Protein AF-A0A6J7A0L3-F1 (afdb_monomer_lite)

Structure (mmCIF, N/CA/C/O backbone):
data_AF-A0A6J7A0L3-F1
#
_entry.id   AF-A0A6J7A0L3-F1
#
loop_
_atom_site.group_PDB
_atom_site.id
_atom_site.type_symbol
_atom_site.label_atom_id
_atom_site.label_alt_id
_atom_site.label_comp_id
_atom_site.label_asym_id
_atom_site.label_entity_id
_atom_site.label_seq_id
_atom_site.pdbx_PDB_ins_code
_atom_site.Cartn_x
_atom_site.Cartn_y
_atom_site.Cartn_z
_atom_site.occupancy
_atom_site.B_iso_or_equiv
_atom_site.auth_seq_id
_atom_site.auth_comp_id
_atom_site.auth_asym_id
_atom_site.auth_atom_id
_atom_site.pdbx_PDB_model_num
ATOM 1 N N . MET A 1 1 ? 0.173 -9.674 -25.067 1.00 84.25 1 MET A N 1
ATOM 2 C CA . MET A 1 1 ? 1.198 -9.562 -24.006 1.00 84.25 1 MET A CA 1
ATOM 3 C C . MET A 1 1 ? 1.501 -8.094 -23.770 1.00 84.25 1 MET A C 1
ATOM 5 O O . MET A 1 1 ? 1.818 -7.390 -24.727 1.00 84.25 1 MET A O 1
ATOM 9 N N . THR A 1 2 ? 1.368 -7.653 -22.525 1.00 91.56 2 THR A N 1
ATOM 10 C CA . THR A 1 2 ? 1.718 -6.302 -22.066 1.00 91.56 2 THR A CA 1
ATOM 11 C C . THR A 1 2 ? 3.027 -6.391 -21.295 1.00 91.56 2 THR A C 1
ATOM 13 O O . THR A 1 2 ? 3.209 -7.335 -20.528 1.00 91.56 2 THR A O 1
ATOM 16 N N . VAL A 1 3 ? 3.93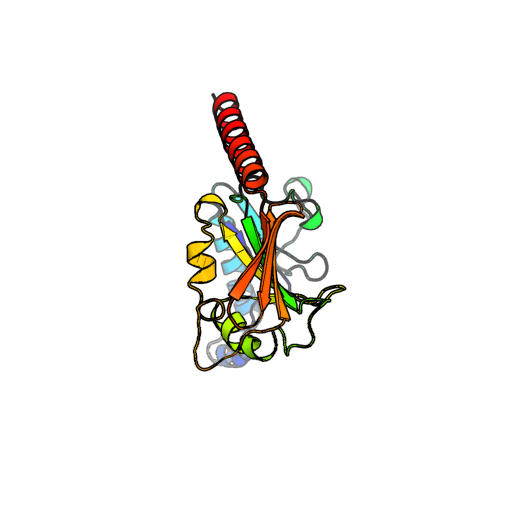4 -5.441 -21.506 1.00 93.81 3 VAL A N 1
ATOM 17 C CA . VAL A 1 3 ? 5.195 -5.344 -20.760 1.00 93.81 3 VAL A CA 1
ATOM 18 C C . VAL A 1 3 ? 5.178 -4.061 -19.949 1.00 93.81 3 VAL A C 1
ATOM 20 O O . VAL A 1 3 ? 4.791 -3.006 -20.451 1.00 93.81 3 VAL A O 1
ATOM 23 N N . ILE A 1 4 ? 5.599 -4.168 -18.692 1.00 92.50 4 ILE A N 1
ATOM 24 C CA . ILE A 1 4 ? 5.758 -3.036 -17.787 1.00 92.50 4 ILE A CA 1
ATOM 25 C C . ILE A 1 4 ? 7.241 -2.951 -17.435 1.00 92.50 4 ILE A C 1
ATOM 27 O O . ILE A 1 4 ? 7.793 -3.880 -16.847 1.00 92.50 4 ILE A O 1
ATOM 31 N N . LEU A 1 5 ? 7.882 -1.853 -17.825 1.00 90.44 5 LEU A N 1
ATOM 32 C CA . LEU A 1 5 ? 9.247 -1.521 -17.440 1.00 90.44 5 LEU A CA 1
ATOM 33 C C . LEU A 1 5 ? 9.195 -0.616 -16.215 1.00 90.44 5 LEU A C 1
ATOM 35 O O . LEU A 1 5 ? 8.671 0.496 -16.274 1.00 90.44 5 LEU A O 1
ATOM 39 N N . LEU A 1 6 ? 9.717 -1.126 -15.105 1.00 89.81 6 LEU A N 1
ATOM 40 C CA . LEU A 1 6 ? 9.777 -0.417 -13.833 1.00 89.81 6 LEU A CA 1
ATOM 41 C C . LEU A 1 6 ? 11.123 0.280 -13.675 1.00 89.81 6 LEU A C 1
ATOM 43 O O . LEU A 1 6 ? 12.149 -0.254 -14.098 1.00 89.81 6 LEU A O 1
ATOM 47 N N . ASP A 1 7 ? 11.094 1.438 -13.017 1.00 88.44 7 ASP A N 1
ATOM 48 C CA . ASP A 1 7 ? 12.267 2.231 -12.661 1.00 88.44 7 ASP A CA 1
ATOM 49 C C . ASP A 1 7 ? 13.231 2.435 -13.836 1.00 88.44 7 ASP A C 1
ATOM 51 O O . ASP A 1 7 ? 14.433 2.200 -13.702 1.00 88.44 7 ASP A O 1
ATOM 55 N N . ALA A 1 8 ? 12.723 2.872 -14.993 1.00 87.56 8 ALA A N 1
ATOM 56 C CA . ALA A 1 8 ? 13.523 3.164 -16.184 1.00 87.56 8 ALA A CA 1
ATOM 57 C C . ALA A 1 8 ? 14.346 4.461 -16.023 1.00 87.56 8 ALA A C 1
ATOM 59 O O . ALA A 1 8 ? 14.279 5.381 -16.836 1.00 87.56 8 ALA A O 1
ATOM 60 N N . ILE A 1 9 ? 15.127 4.525 -14.947 1.00 90.56 9 ILE A N 1
ATOM 61 C CA . ILE A 1 9 ? 15.917 5.669 -14.507 1.00 90.56 9 ILE A CA 1
ATOM 62 C C . ILE A 1 9 ? 17.416 5.410 -14.656 1.00 90.56 9 ILE A C 1
ATOM 64 O O . ILE A 1 9 ? 17.869 4.264 -14.622 1.00 90.56 9 ILE A O 1
ATOM 68 N N . GLN A 1 10 ? 18.209 6.475 -14.754 1.00 86.75 10 GLN A N 1
ATOM 69 C CA . GLN A 1 10 ? 19.654 6.415 -14.996 1.00 86.75 10 GLN A CA 1
ATOM 70 C C . GLN A 1 10 ? 20.419 5.580 -13.958 1.00 86.75 10 GLN A C 1
ATOM 72 O O . GLN A 1 10 ? 21.380 4.899 -14.303 1.00 86.75 10 GLN A O 1
ATOM 77 N N . ARG A 1 11 ? 19.995 5.594 -12.687 1.00 85.62 11 ARG A N 1
ATOM 78 C CA . ARG A 1 11 ? 20.657 4.832 -11.612 1.00 85.62 11 ARG A CA 1
ATOM 79 C C . ARG A 1 11 ? 20.394 3.322 -11.673 1.00 85.62 11 ARG A C 1
ATOM 81 O O . ARG A 1 11 ? 21.076 2.555 -10.998 1.00 85.62 11 ARG A O 1
ATOM 88 N N . ARG A 1 12 ? 19.365 2.896 -12.407 1.00 84.44 12 ARG A N 1
ATOM 89 C CA . ARG A 1 12 ? 18.952 1.488 -12.521 1.00 84.44 12 ARG A CA 1
ATOM 90 C C . ARG A 1 12 ? 19.270 0.904 -13.887 1.00 84.44 12 ARG A C 1
ATOM 92 O O . ARG A 1 12 ? 19.617 -0.266 -13.953 1.00 84.44 12 ARG A O 1
ATOM 99 N N . TYR A 1 13 ? 19.183 1.715 -14.935 1.00 86.69 13 TYR A N 1
ATOM 100 C CA . TYR A 1 13 ? 19.477 1.313 -16.301 1.00 86.69 13 TYR A CA 1
ATOM 101 C C . TYR A 1 13 ? 20.425 2.330 -16.933 1.00 86.69 13 TYR A C 1
ATOM 103 O O . TYR A 1 13 ? 20.035 3.496 -17.076 1.00 86.69 13 TYR A O 1
ATOM 111 N N . PRO A 1 14 ? 21.630 1.914 -17.358 1.00 87.25 14 PRO A N 1
ATOM 112 C CA . PRO A 1 14 ? 22.200 0.557 -17.262 1.00 87.25 14 PRO A CA 1
ATOM 113 C C . PRO A 1 14 ? 22.570 0.124 -15.835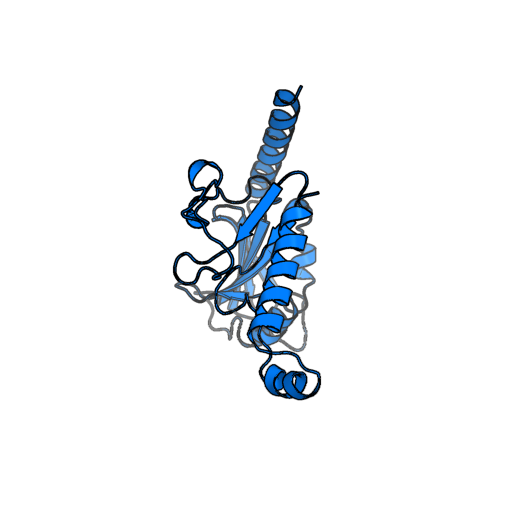 1.00 87.25 14 PRO A C 1
ATOM 115 O O . PRO A 1 14 ? 23.055 0.934 -15.043 1.00 87.25 14 PRO A O 1
ATOM 118 N N . PHE A 1 15 ? 22.425 -1.170 -15.530 1.00 86.25 15 PHE A N 1
ATOM 119 C CA . PHE A 1 15 ? 22.919 -1.753 -14.285 1.00 86.25 15 PHE A CA 1
ATOM 120 C C . PHE A 1 15 ? 24.359 -2.248 -14.458 1.00 86.25 15 PHE A C 1
ATOM 122 O O . PHE A 1 15 ? 24.622 -3.389 -14.829 1.00 86.25 15 PHE A O 1
ATOM 129 N N . ILE A 1 16 ? 25.325 -1.378 -14.170 1.00 85.25 16 ILE A N 1
ATOM 130 C CA . ILE A 1 16 ? 26.748 -1.716 -14.282 1.00 85.25 16 ILE A CA 1
ATOM 131 C C . ILE A 1 16 ? 27.261 -2.176 -12.915 1.00 85.25 16 ILE A C 1
ATOM 133 O O . ILE A 1 16 ? 27.445 -1.366 -12.005 1.00 85.25 16 ILE A O 1
ATOM 137 N N . HIS A 1 17 ? 27.496 -3.482 -12.760 1.00 82.38 17 HIS A N 1
ATOM 138 C CA . HIS A 1 17 ? 28.026 -4.039 -11.514 1.00 82.38 17 HIS A CA 1
ATOM 139 C C . HIS A 1 17 ? 29.460 -3.539 -11.258 1.00 82.38 17 HIS A C 1
ATOM 141 O O . HIS A 1 17 ? 30.257 -3.569 -12.192 1.00 82.38 17 HIS A O 1
ATOM 147 N N . PRO A 1 18 ? 29.849 -3.147 -10.028 1.00 82.75 18 PRO A N 1
ATOM 148 C CA . PRO A 1 18 ? 31.204 -2.660 -9.724 1.00 82.75 18 PRO A CA 1
ATOM 149 C C . PRO A 1 18 ? 32.339 -3.585 -10.198 1.00 82.75 18 PRO A C 1
ATOM 151 O O . PRO A 1 18 ? 33.376 -3.117 -10.663 1.00 82.75 18 PRO A O 1
ATOM 154 N N . ASP A 1 19 ? 32.098 -4.896 -10.163 1.00 84.75 19 ASP A N 1
ATOM 155 C CA . ASP A 1 19 ? 33.044 -5.934 -10.592 1.00 84.75 19 ASP A CA 1
ATOM 156 C C . ASP A 1 19 ? 33.189 -6.071 -12.120 1.00 84.75 19 ASP A C 1
ATOM 158 O O . ASP A 1 19 ? 33.960 -6.912 -12.585 1.00 84.75 19 ASP A O 1
ATOM 162 N N . TRP A 1 20 ? 32.517 -5.238 -12.928 1.00 81.38 20 TRP A N 1
ATOM 163 C CA . TRP A 1 20 ? 32.683 -5.225 -14.391 1.00 81.38 20 TRP A CA 1
ATOM 164 C C . TRP A 1 20 ? 34.152 -5.050 -14.806 1.00 81.38 20 TRP A C 1
ATOM 166 O O . TRP A 1 20 ? 34.571 -5.493 -15.867 1.00 81.38 20 TRP A O 1
ATOM 176 N N . VAL A 1 21 ? 34.986 -4.442 -13.960 1.00 82.44 21 VAL A N 1
ATOM 177 C CA . VAL A 1 21 ? 36.420 -4.283 -14.232 1.00 82.44 21 VAL A CA 1
ATOM 178 C C . VAL A 1 21 ? 37.115 -5.638 -14.437 1.00 82.44 21 VAL A C 1
ATOM 180 O O . VAL A 1 21 ? 38.054 -5.721 -15.230 1.00 82.44 21 VAL A O 1
ATOM 183 N N . PHE A 1 22 ? 36.640 -6.714 -13.800 1.00 82.06 22 PHE A N 1
ATOM 184 C CA . PHE A 1 22 ? 37.206 -8.056 -13.959 1.00 82.06 22 PHE A CA 1
ATOM 185 C C . PHE A 1 22 ? 36.824 -8.720 -15.288 1.00 82.06 22 PHE A C 1
ATOM 187 O O . PHE A 1 22 ? 37.600 -9.531 -15.795 1.00 82.06 22 PHE A O 1
ATOM 194 N N . SER A 1 23 ? 35.702 -8.342 -15.916 1.00 75.81 23 SER A N 1
ATOM 195 C CA . SER A 1 23 ? 35.348 -8.849 -17.252 1.00 75.81 23 SER A CA 1
ATOM 196 C C . SER A 1 23 ? 36.288 -8.325 -18.342 1.00 75.81 23 SER A C 1
ATOM 198 O O . SER A 1 23 ? 36.394 -8.933 -19.406 1.00 75.81 23 SER A O 1
ATOM 200 N N . ARG A 1 24 ? 37.074 -7.276 -18.055 1.00 79.25 24 ARG A N 1
ATOM 201 C CA . ARG A 1 24 ? 38.145 -6.798 -18.943 1.00 79.25 24 ARG A CA 1
ATOM 202 C C . ARG A 1 24 ? 39.192 -7.864 -19.242 1.00 79.25 24 ARG A C 1
ATOM 204 O O . ARG A 1 24 ? 39.730 -7.895 -20.344 1.00 79.25 24 ARG A O 1
ATOM 211 N N . ILE A 1 25 ? 39.448 -8.763 -18.294 1.00 80.88 25 ILE A N 1
ATOM 212 C CA . ILE A 1 25 ? 40.382 -9.884 -18.473 1.00 80.88 25 ILE A CA 1
ATOM 213 C C . ILE A 1 25 ? 39.857 -10.869 -19.533 1.00 80.88 25 ILE A C 1
ATOM 215 O O . ILE A 1 25 ? 40.643 -11.526 -20.209 1.00 80.88 25 ILE A O 1
ATOM 219 N N . LEU A 1 26 ? 38.536 -10.926 -19.724 1.00 78.94 26 LEU A N 1
ATOM 220 C CA . LEU A 1 26 ? 37.856 -11.752 -20.725 1.00 78.94 26 LEU A CA 1
ATOM 221 C C . LEU A 1 26 ? 37.641 -11.018 -22.063 1.00 78.94 26 LEU A C 1
ATOM 223 O O . LEU A 1 26 ? 36.974 -11.547 -22.948 1.00 78.94 26 LEU A O 1
ATOM 227 N N . GLY A 1 27 ? 38.202 -9.814 -22.226 1.00 77.88 27 GLY A N 1
ATOM 228 C CA . GLY A 1 27 ? 38.082 -9.009 -23.444 1.00 77.88 27 GLY A CA 1
ATOM 229 C C . GLY A 1 27 ? 36.834 -8.123 -23.516 1.00 77.88 27 GLY A C 1
ATOM 230 O O . GLY A 1 27 ? 36.605 -7.505 -24.551 1.00 77.88 27 GLY A O 1
ATOM 231 N N . SER A 1 28 ? 36.041 -8.028 -22.445 1.00 79.12 28 SER A N 1
ATOM 232 C CA . SER A 1 28 ?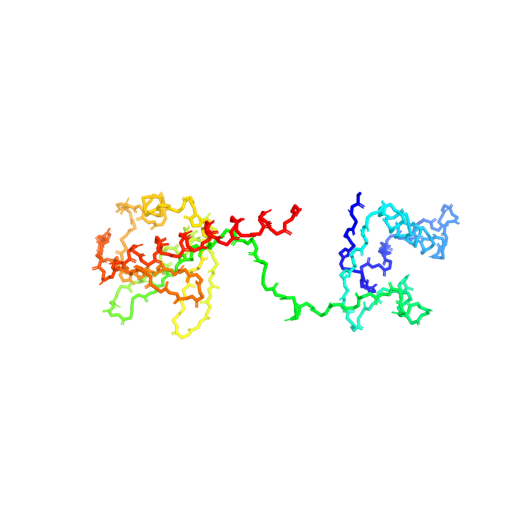 34.884 -7.127 -22.380 1.00 79.12 28 SER A CA 1
ATOM 233 C C . SER A 1 28 ? 35.305 -5.723 -21.944 1.00 79.12 28 SER A C 1
ATOM 235 O O . SER A 1 28 ? 35.959 -5.547 -20.917 1.00 79.12 28 SER A O 1
ATOM 237 N N . ASP A 1 29 ? 34.892 -4.694 -22.675 1.00 85.69 29 ASP A N 1
ATOM 238 C CA . ASP A 1 29 ? 35.044 -3.301 -22.251 1.00 85.69 29 ASP A CA 1
ATOM 239 C C . ASP A 1 29 ? 33.719 -2.712 -21.727 1.00 85.69 29 ASP A C 1
ATOM 241 O O . ASP A 1 29 ? 32.655 -3.326 -21.820 1.00 85.69 29 ASP A O 1
ATOM 245 N N . LEU A 1 30 ? 33.769 -1.503 -21.161 1.00 85.00 30 LEU A N 1
ATOM 246 C CA . LEU A 1 30 ? 32.578 -0.842 -20.616 1.00 85.00 30 LEU A CA 1
ATOM 247 C C . LEU A 1 30 ? 31.488 -0.614 -21.676 1.00 85.00 30 LEU A C 1
ATOM 249 O O . LEU A 1 30 ? 30.303 -0.643 -21.348 1.00 85.00 30 LEU A O 1
ATOM 253 N N . SER A 1 31 ? 31.878 -0.388 -22.934 1.00 86.56 31 SER A N 1
ATOM 254 C CA . SER A 1 31 ? 30.925 -0.189 -24.026 1.00 86.56 31 SER A CA 1
ATOM 255 C C . SER A 1 31 ? 30.168 -1.476 -24.333 1.00 86.56 31 SER A C 1
ATOM 257 O O . SER A 1 31 ? 28.949 -1.438 -24.448 1.00 86.56 31 SER A O 1
ATOM 259 N N . SER A 1 32 ? 30.854 -2.622 -24.309 1.00 86.94 32 SER A N 1
ATOM 260 C CA . SER A 1 32 ? 30.232 -3.932 -24.510 1.00 86.94 32 SER A CA 1
ATOM 261 C C . SER A 1 32 ? 29.206 -4.270 -23.423 1.00 86.94 32 SER A C 1
ATOM 263 O O . SER A 1 32 ? 28.112 -4.727 -23.742 1.00 86.94 32 SER A O 1
ATOM 265 N N . VAL A 1 33 ? 29.503 -3.952 -22.156 1.00 86.25 33 VAL A N 1
ATOM 266 C CA . VAL A 1 33 ? 28.554 -4.112 -21.038 1.00 86.25 33 VAL A CA 1
ATOM 267 C C . VAL A 1 33 ? 27.342 -3.198 -21.229 1.00 86.25 33 VAL A C 1
ATOM 269 O O . VAL A 1 33 ? 26.201 -3.605 -21.024 1.00 86.25 33 VAL A O 1
ATOM 272 N N . MET A 1 34 ? 27.574 -1.959 -21.663 1.00 89.38 34 MET A N 1
ATOM 273 C CA . MET A 1 34 ? 26.504 -0.993 -21.887 1.00 89.38 34 MET A CA 1
ATOM 274 C C . MET A 1 34 ? 25.611 -1.362 -23.081 1.00 89.38 34 MET A C 1
ATOM 276 O O . MET A 1 34 ? 24.401 -1.139 -23.029 1.00 89.38 34 MET A O 1
ATOM 280 N N . ASP A 1 35 ? 26.177 -1.952 -24.133 1.00 90.06 35 ASP A N 1
ATOM 281 C CA . ASP A 1 35 ? 25.429 -2.466 -25.282 1.00 90.06 35 ASP A CA 1
ATOM 282 C C . ASP A 1 35 ? 24.614 -3.714 -24.928 1.00 90.06 35 ASP A C 1
ATOM 284 O O . ASP A 1 35 ? 23.492 -3.875 -25.416 1.00 90.06 35 ASP A O 1
ATOM 288 N N . GLU A 1 36 ? 25.127 -4.573 -24.048 1.00 88.88 36 GLU A N 1
ATOM 289 C CA . GLU A 1 36 ? 24.387 -5.731 -23.547 1.00 88.88 36 GLU A CA 1
ATOM 290 C C . GLU A 1 36 ? 23.184 -5.305 -22.693 1.00 88.88 36 GLU A C 1
ATOM 292 O O . GLU A 1 36 ? 22.057 -5.727 -22.964 1.00 88.88 36 GLU A O 1
ATOM 297 N N . GLU A 1 37 ? 23.378 -4.372 -21.758 1.00 90.94 37 GLU A N 1
ATOM 298 C CA . GLU A 1 37 ? 22.296 -3.767 -20.968 1.00 90.94 37 GLU A CA 1
ATOM 299 C C . GLU A 1 37 ? 21.245 -3.084 -21.862 1.00 90.94 37 GLU A C 1
ATOM 301 O O . GLU A 1 37 ? 20.035 -3.272 -21.690 1.00 90.94 37 GLU A O 1
ATOM 306 N N . ARG A 1 38 ? 21.687 -2.342 -22.887 1.00 91.62 38 ARG A N 1
ATOM 307 C CA . ARG A 1 38 ? 20.788 -1.733 -23.879 1.00 91.62 38 ARG A CA 1
ATOM 308 C C . ARG A 1 38 ? 19.993 -2.794 -24.635 1.00 91.62 38 ARG A C 1
ATOM 310 O O . ARG A 1 38 ? 18.790 -2.631 -24.852 1.00 91.62 38 ARG A O 1
ATOM 317 N N . ARG A 1 39 ? 20.642 -3.887 -25.043 1.00 93.00 39 ARG A N 1
ATOM 318 C CA . ARG A 1 39 ? 19.996 -4.995 -25.752 1.00 93.00 39 ARG A CA 1
ATOM 319 C C . ARG A 1 39 ? 18.943 -5.671 -24.879 1.00 93.00 39 ARG A C 1
ATOM 321 O O . ARG A 1 39 ? 17.884 -6.018 -25.400 1.00 93.00 39 ARG A O 1
ATOM 328 N N . LEU A 1 40 ? 19.187 -5.841 -23.581 1.00 91.50 40 LEU A N 1
ATOM 329 C CA . LEU A 1 40 ? 18.196 -6.392 -22.654 1.00 91.50 40 LEU A CA 1
ATOM 330 C C . LEU A 1 40 ? 16.946 -5.509 -22.581 1.00 91.50 40 LEU A C 1
ATOM 332 O O . LEU A 1 40 ? 15.834 -6.021 -22.737 1.00 91.50 40 LEU A O 1
ATOM 336 N N . LEU A 1 41 ? 17.117 -4.190 -22.446 1.00 90.12 41 LEU A N 1
ATOM 337 C CA . LEU A 1 41 ? 15.994 -3.248 -22.449 1.00 90.12 41 LEU A CA 1
ATOM 338 C C . LEU A 1 41 ? 15.233 -3.271 -23.785 1.00 90.12 41 LEU A C 1
ATOM 340 O O . LEU A 1 41 ? 13.999 -3.290 -23.801 1.00 90.12 41 LEU A O 1
ATOM 344 N N . TYR A 1 42 ? 15.954 -3.329 -24.907 1.00 91.75 42 TYR A N 1
ATOM 345 C CA . TYR A 1 42 ? 15.372 -3.451 -26.245 1.00 91.75 42 TYR A CA 1
ATOM 346 C C . TYR A 1 42 ? 14.541 -4.732 -26.391 1.00 91.75 42 TYR A C 1
ATOM 348 O O . TYR A 1 42 ? 13.399 -4.687 -26.851 1.00 91.75 42 TYR A O 1
ATOM 356 N N . VAL A 1 43 ? 15.072 -5.881 -25.966 1.00 93.12 43 VAL A N 1
ATOM 357 C CA . VAL A 1 43 ? 14.359 -7.166 -26.021 1.00 93.12 43 VAL A CA 1
ATOM 358 C C . VAL A 1 43 ? 13.121 -7.142 -25.127 1.00 93.12 43 VAL A C 1
ATOM 360 O O . VAL A 1 43 ? 12.069 -7.623 -25.540 1.00 93.12 43 VAL A O 1
ATOM 363 N N . ALA A 1 44 ? 13.209 -6.575 -23.923 1.00 90.25 44 ALA A N 1
ATOM 364 C CA . ALA A 1 44 ? 12.051 -6.440 -23.043 1.00 90.25 44 ALA A CA 1
ATOM 365 C C . ALA A 1 44 ? 10.961 -5.567 -23.688 1.00 90.25 44 ALA A C 1
ATOM 367 O O . ALA A 1 44 ? 9.800 -5.970 -23.739 1.00 90.25 44 ALA A O 1
ATOM 368 N N . SER A 1 45 ? 11.352 -4.426 -24.259 1.00 90.31 45 SER A N 1
ATOM 369 C CA . SER A 1 45 ? 10.447 -3.483 -24.928 1.00 90.31 45 SER A CA 1
ATOM 370 C C . SER A 1 45 ? 9.769 -4.096 -26.154 1.00 90.31 45 SER A C 1
ATOM 372 O O . SER A 1 45 ? 8.562 -3.966 -26.328 1.00 90.31 45 SER A O 1
ATOM 374 N N . THR A 1 46 ? 10.521 -4.819 -26.984 1.00 91.31 46 THR A N 1
ATOM 375 C CA . THR A 1 46 ? 10.014 -5.420 -28.232 1.00 91.31 46 THR A CA 1
ATOM 376 C C . THR A 1 46 ? 9.193 -6.693 -28.024 1.00 91.31 46 THR A C 1
ATOM 378 O O . THR A 1 46 ? 8.512 -7.136 -28.945 1.00 91.31 46 THR A O 1
ATOM 381 N N . ARG A 1 47 ? 9.190 -7.272 -26.815 1.00 92.94 47 ARG A N 1
ATOM 382 C CA . ARG A 1 47 ? 8.270 -8.364 -26.447 1.00 92.94 47 ARG A CA 1
ATOM 383 C C . ARG A 1 47 ? 6.843 -7.886 -26.165 1.00 92.94 47 ARG A C 1
ATOM 385 O O . ARG A 1 47 ? 5.939 -8.721 -26.095 1.00 92.94 47 ARG A O 1
ATOM 392 N N . ALA A 1 48 ? 6.612 -6.585 -25.976 1.00 91.25 48 ALA A N 1
ATOM 393 C CA . ALA A 1 48 ? 5.258 -6.059 -25.845 1.00 91.25 48 ALA A CA 1
ATOM 394 C C . ALA A 1 48 ? 4.516 -6.167 -27.183 1.00 91.25 48 ALA A C 1
ATOM 396 O O . ALA A 1 48 ? 4.918 -5.586 -28.183 1.00 91.25 48 ALA A O 1
ATOM 397 N N . ILE A 1 49 ? 3.404 -6.905 -27.175 1.00 90.12 49 ILE A N 1
ATOM 398 C CA . ILE A 1 49 ? 2.535 -7.098 -28.348 1.00 90.12 49 ILE A CA 1
ATOM 399 C C . ILE A 1 49 ? 1.368 -6.107 -28.316 1.00 90.12 49 ILE A C 1
ATOM 401 O O . ILE A 1 49 ? 0.927 -5.636 -29.355 1.00 90.12 49 ILE A O 1
ATOM 405 N N . VAL A 1 50 ? 0.844 -5.825 -27.117 1.00 90.75 50 VAL A N 1
ATOM 406 C CA . VAL A 1 50 ? -0.362 -5.000 -26.932 1.00 90.75 50 VAL A CA 1
ATOM 407 C C . VAL A 1 50 ? 0.004 -3.606 -26.442 1.00 90.75 50 VAL A C 1
ATOM 409 O O . VAL A 1 50 ? -0.397 -2.614 -27.038 1.00 90.75 50 VAL A O 1
ATOM 412 N N . LYS A 1 51 ? 0.757 -3.524 -25.339 1.00 90.38 51 LYS A N 1
ATOM 413 C CA . LYS A 1 51 ? 1.137 -2.252 -24.726 1.00 90.38 51 LYS A CA 1
ATOM 414 C C . LYS A 1 51 ? 2.485 -2.374 -24.027 1.00 90.38 51 LYS A C 1
ATOM 416 O O . LYS A 1 51 ? 2.761 -3.385 -23.374 1.00 90.38 51 LYS A O 1
ATOM 421 N N . LEU A 1 52 ? 3.294 -1.332 -24.160 1.00 90.88 52 LEU A N 1
ATOM 422 C CA . LEU A 1 52 ? 4.488 -1.104 -23.360 1.00 90.88 52 LEU A CA 1
ATOM 423 C C . LEU A 1 52 ? 4.185 0.047 -22.402 1.00 90.88 52 LEU A C 1
ATOM 425 O O . LEU A 1 52 ? 3.799 1.128 -22.839 1.00 90.88 52 LEU A O 1
ATOM 429 N N . ILE A 1 53 ? 4.321 -0.199 -21.104 1.00 91.94 53 ILE A N 1
ATOM 430 C CA . ILE A 1 53 ? 4.184 0.826 -20.068 1.00 91.94 53 ILE A CA 1
ATOM 431 C C . ILE A 1 53 ? 5.561 1.021 -19.453 1.00 91.94 53 ILE A C 1
ATOM 433 O O . ILE A 1 53 ? 6.190 0.053 -19.033 1.00 91.94 53 ILE A O 1
ATOM 437 N N . VAL A 1 54 ? 6.028 2.263 -19.407 1.00 90.44 54 VAL A N 1
ATOM 438 C CA . VAL A 1 54 ? 7.343 2.607 -18.866 1.00 90.44 54 VAL A CA 1
ATOM 439 C C . VAL A 1 54 ? 7.153 3.564 -17.704 1.00 90.44 54 VAL A C 1
ATOM 441 O O . VAL A 1 54 ? 6.584 4.639 -17.873 1.00 90.44 54 VAL A O 1
ATOM 444 N N . LEU A 1 55 ? 7.620 3.163 -16.525 1.00 90.56 55 LEU A N 1
ATOM 445 C CA . LEU A 1 55 ? 7.619 3.997 -15.334 1.00 90.56 55 LEU A CA 1
ATOM 446 C C . LEU A 1 55 ? 9.010 4.608 -15.177 1.00 90.56 55 LEU A C 1
ATOM 448 O O . LEU A 1 55 ? 10.006 3.892 -15.070 1.00 90.56 55 LEU A O 1
ATOM 452 N N . THR A 1 56 ? 9.071 5.935 -15.171 1.00 89.12 56 THR A N 1
ATOM 453 C CA . THR A 1 56 ? 10.313 6.700 -15.031 1.00 89.12 56 THR A CA 1
ATOM 454 C C . THR A 1 56 ? 10.081 7.935 -14.168 1.00 89.12 56 THR A C 1
ATOM 456 O O . THR A 1 56 ? 8.958 8.424 -14.056 1.00 89.12 56 THR A O 1
ATOM 459 N N . ASP A 1 57 ? 11.158 8.456 -13.587 1.00 85.50 57 ASP A N 1
ATOM 460 C CA . ASP A 1 57 ? 11.196 9.802 -13.021 1.00 85.50 57 ASP A CA 1
ATOM 461 C C . ASP A 1 57 ? 11.606 10.790 -14.125 1.00 85.50 57 ASP A C 1
ATOM 463 O O . ASP A 1 57 ? 12.542 10.518 -14.879 1.00 85.50 57 ASP A O 1
ATOM 467 N N . GLN A 1 58 ? 10.923 11.935 -14.227 1.00 80.06 58 GLN A N 1
ATOM 468 C CA . GLN A 1 58 ? 11.255 12.993 -15.188 1.00 80.06 58 GLN A CA 1
ATOM 469 C C . GLN A 1 58 ? 12.662 13.571 -14.973 1.00 80.06 58 GLN A C 1
ATOM 471 O O . GLN A 1 58 ? 13.265 14.077 -15.918 1.00 80.06 58 GLN A O 1
ATOM 476 N N . LYS A 1 59 ? 13.191 13.523 -13.744 1.00 83.75 59 LYS A N 1
ATOM 477 C CA . LYS A 1 59 ? 14.499 14.106 -13.407 1.00 83.75 59 LYS A CA 1
ATOM 478 C C . LYS A 1 59 ? 15.680 13.186 -13.701 1.00 83.75 59 LYS A C 1
ATOM 480 O O . LYS A 1 59 ? 16.793 13.679 -13.843 1.00 83.75 59 LYS A O 1
ATOM 485 N N . GLU A 1 60 ? 15.451 11.878 -13.786 1.00 86.38 60 GLU A N 1
ATOM 486 C CA . GLU A 1 60 ? 16.516 10.873 -13.876 1.00 86.38 60 GLU A CA 1
ATOM 487 C C . GLU A 1 60 ? 16.210 9.803 -14.931 1.00 86.38 60 GLU A C 1
ATOM 489 O O . GLU A 1 60 ? 16.346 8.616 -14.665 1.00 86.38 60 GLU A O 1
ATOM 494 N N . ILE A 1 61 ? 15.793 10.186 -16.136 1.00 84.62 61 ILE A N 1
ATOM 495 C CA . ILE A 1 61 ? 15.451 9.227 -17.202 1.00 84.62 61 ILE A CA 1
ATOM 496 C C . ILE A 1 61 ? 16.683 8.397 -17.603 1.00 84.62 61 ILE A C 1
ATOM 498 O O . ILE A 1 61 ? 17.796 8.918 -17.706 1.00 84.62 61 ILE A O 1
ATOM 502 N N . THR A 1 62 ? 16.501 7.094 -17.840 1.00 86.25 62 THR A N 1
ATOM 503 C CA . THR A 1 62 ? 17.583 6.242 -18.357 1.00 86.25 62 THR A CA 1
ATOM 504 C C . THR A 1 62 ? 18.117 6.760 -19.702 1.00 86.25 62 THR A C 1
ATOM 506 O O . THR A 1 62 ? 17.328 7.117 -20.578 1.00 86.25 62 THR A O 1
ATOM 509 N N . PRO A 1 63 ? 19.444 6.733 -19.939 1.00 87.31 63 PRO A N 1
ATOM 510 C CA . PRO A 1 63 ? 20.037 7.130 -21.219 1.00 87.31 63 PRO A CA 1
ATOM 511 C C . PRO A 1 63 ? 19.599 6.258 -22.406 1.00 87.31 63 PRO A C 1
ATOM 513 O O . PRO A 1 63 ? 19.897 6.587 -23.551 1.00 87.31 63 PRO A O 1
ATOM 516 N N . PHE A 1 64 ? 18.933 5.129 -22.155 1.00 87.81 64 PHE A N 1
ATOM 517 C CA . PHE A 1 64 ? 18.410 4.254 -23.201 1.00 87.81 64 PHE A CA 1
ATOM 518 C C . PHE A 1 64 ? 17.028 4.663 -23.723 1.00 87.81 64 PHE A C 1
ATOM 520 O O . PHE A 1 64 ? 16.589 4.123 -24.737 1.00 87.81 64 PHE A O 1
ATOM 527 N N . LEU A 1 65 ? 16.346 5.598 -23.056 1.00 83.75 65 LEU A N 1
ATOM 528 C CA . LEU A 1 65 ? 15.059 6.128 -23.489 1.00 83.75 65 LEU A CA 1
ATOM 529 C C . LEU A 1 65 ? 15.243 7.520 -24.080 1.00 83.75 65 LEU A C 1
ATOM 531 O O . LEU A 1 65 ? 15.476 8.492 -23.364 1.00 83.75 65 LEU A O 1
ATOM 535 N N . ASP A 1 66 ? 15.072 7.621 -25.393 1.00 80.06 66 ASP A N 1
ATOM 536 C CA . ASP A 1 66 ? 14.956 8.908 -26.065 1.00 80.06 66 ASP A CA 1
ATOM 537 C C . ASP A 1 66 ? 13.479 9.271 -26.251 1.00 80.06 66 ASP A C 1
ATOM 539 O O . ASP A 1 66 ? 12.812 8.842 -27.194 1.00 80.06 66 ASP A O 1
ATOM 543 N N . LEU A 1 67 ? 12.968 10.072 -25.317 1.00 74.38 67 LEU A N 1
ATOM 544 C CA . LEU A 1 67 ? 11.590 10.560 -25.343 1.00 74.38 67 LEU A CA 1
ATOM 545 C C . LEU A 1 67 ? 11.407 11.784 -26.257 1.00 74.38 67 LEU A C 1
ATOM 547 O O . LEU A 1 67 ? 10.280 12.236 -26.437 1.00 74.38 67 LEU A O 1
ATOM 551 N N . GLN A 1 68 ? 12.479 12.363 -26.815 1.00 74.06 68 GLN A N 1
ATOM 552 C CA . GLN A 1 68 ? 12.394 13.575 -27.640 1.00 74.06 68 GLN A CA 1
ATOM 553 C C . GLN A 1 68 ? 12.148 13.248 -29.113 1.00 74.06 68 GLN A C 1
ATOM 555 O O . GLN A 1 68 ? 11.358 13.932 -29.760 1.00 74.06 68 GLN A O 1
ATOM 560 N N . THR A 1 69 ? 12.783 12.193 -29.623 1.00 74.06 69 THR A N 1
ATOM 561 C CA . THR A 1 69 ? 12.758 11.848 -31.054 1.00 74.06 69 THR A CA 1
ATOM 562 C C . THR A 1 69 ? 11.389 11.356 -31.543 1.00 74.06 69 THR A C 1
ATOM 564 O O . THR A 1 69 ? 11.080 11.515 -32.717 1.00 74.06 69 THR A O 1
ATOM 567 N N . ASN A 1 70 ? 10.531 10.824 -30.661 1.00 72.12 70 ASN A N 1
ATOM 568 C CA . ASN A 1 70 ? 9.223 10.257 -31.030 1.00 72.12 70 ASN A CA 1
ATOM 569 C C . ASN A 1 70 ? 8.085 10.677 -30.083 1.00 72.12 70 ASN A C 1
ATOM 571 O O . ASN A 1 70 ? 7.243 9.854 -29.723 1.00 72.12 70 ASN A O 1
ATOM 575 N N . LYS A 1 71 ? 8.040 11.950 -29.666 1.00 76.25 71 LYS A N 1
ATOM 576 C CA . LYS A 1 71 ? 7.008 12.454 -28.734 1.00 76.25 71 LYS A CA 1
ATOM 577 C C . LYS A 1 71 ? 5.575 12.150 -29.170 1.00 76.25 71 LYS A C 1
ATOM 579 O O . LYS A 1 71 ? 4.735 11.881 -28.326 1.00 76.25 71 LYS A O 1
ATOM 584 N N . GLU A 1 72 ? 5.306 12.167 -30.472 1.00 77.62 72 GLU A N 1
ATOM 585 C CA . GLU A 1 72 ? 3.965 11.934 -31.025 1.00 77.62 72 GLU A CA 1
ATOM 586 C C . GLU A 1 72 ? 3.467 10.494 -30.824 1.00 77.62 72 GLU A C 1
ATOM 588 O O . GLU A 1 72 ? 2.263 10.254 -30.806 1.00 77.62 72 GLU A O 1
ATOM 593 N N . LEU A 1 73 ? 4.381 9.536 -30.638 1.00 79.25 73 LEU A N 1
ATOM 594 C CA . LEU A 1 73 ? 4.064 8.121 -30.417 1.00 79.25 73 LEU A CA 1
ATOM 595 C C . LEU A 1 73 ? 3.997 7.755 -28.925 1.00 79.25 73 LEU A C 1
ATOM 597 O O . LEU A 1 73 ? 3.689 6.612 -28.585 1.00 79.25 73 LEU A O 1
ATOM 601 N N . ILE A 1 74 ? 4.307 8.700 -28.033 1.00 84.31 74 ILE A N 1
ATOM 602 C CA . ILE A 1 74 ? 4.426 8.469 -26.594 1.00 84.31 74 ILE A CA 1
ATOM 603 C C . ILE A 1 74 ? 3.286 9.188 -25.880 1.00 84.31 74 ILE A C 1
ATOM 605 O O . ILE A 1 74 ? 3.203 10.414 -25.866 1.00 84.31 74 ILE A O 1
ATOM 609 N N . GLN A 1 75 ? 2.428 8.415 -25.220 1.00 87.25 75 GLN A N 1
ATOM 610 C CA . GLN A 1 75 ? 1.447 8.967 -24.297 1.00 87.25 75 GLN A CA 1
ATOM 611 C C . GLN A 1 75 ? 2.098 9.161 -22.924 1.00 87.25 75 GLN A C 1
ATOM 613 O O . GLN A 1 75 ? 2.285 8.199 -22.178 1.00 87.25 75 GLN A O 1
ATOM 618 N N . GLU A 1 76 ? 2.437 10.403 -22.583 1.00 85.38 76 GLU A N 1
ATOM 619 C CA . GLU A 1 76 ? 2.900 10.738 -21.237 1.00 85.38 76 GLU A CA 1
ATOM 620 C C . GLU A 1 76 ? 1.706 10.844 -20.285 1.00 85.38 76 GLU A C 1
ATOM 622 O O . GLU A 1 76 ? 0.761 11.601 -20.514 1.00 85.38 76 GLU A O 1
ATOM 627 N N . ILE A 1 77 ? 1.754 10.074 -19.201 1.00 85.62 77 ILE A N 1
ATOM 628 C CA . ILE A 1 77 ? 0.740 10.102 -18.154 1.00 85.62 77 ILE A CA 1
ATOM 629 C C . ILE A 1 77 ? 1.448 10.416 -16.847 1.00 85.62 77 ILE A C 1
ATOM 631 O O . ILE A 1 77 ? 2.295 9.649 -16.387 1.00 85.62 77 ILE A O 1
ATOM 635 N N . LYS A 1 78 ? 1.088 11.541 -16.230 1.00 83.44 78 LYS A N 1
ATOM 636 C CA . LYS A 1 78 ? 1.546 11.828 -14.876 1.00 83.44 78 LYS A CA 1
ATOM 637 C C . LYS A 1 78 ? 0.823 10.920 -13.899 1.00 83.44 78 LYS A C 1
ATOM 639 O O . LYS A 1 78 ? -0.403 10.842 -13.923 1.00 83.44 78 LYS A O 1
ATOM 644 N N . TRP A 1 79 ? 1.584 10.303 -13.003 1.00 79.88 79 TRP A N 1
ATOM 645 C CA . TRP A 1 79 ? 1.036 9.416 -11.981 1.00 79.88 79 TRP A CA 1
ATOM 646 C C . TRP A 1 79 ? -0.051 10.090 -11.130 1.00 79.88 79 TRP A C 1
ATOM 648 O O . TRP A 1 79 ? -1.051 9.467 -10.806 1.00 79.88 79 TRP A O 1
ATOM 658 N N . GLU A 1 80 ? 0.114 11.382 -10.831 1.00 78.25 80 GLU A N 1
ATOM 659 C CA . GLU A 1 80 ? -0.849 12.194 -10.068 1.00 78.25 80 GLU A CA 1
ATOM 660 C C . GLU A 1 80 ? -2.207 12.384 -10.768 1.00 78.25 80 GLU A C 1
ATOM 662 O O . GLU A 1 80 ? -3.202 12.647 -10.101 1.00 78.25 80 GLU A O 1
ATOM 667 N N . ASN A 1 81 ? -2.244 12.239 -12.096 1.00 79.69 81 ASN A N 1
ATOM 668 C CA . ASN A 1 81 ? -3.445 12.415 -12.915 1.00 79.69 81 ASN A CA 1
ATOM 669 C C . ASN A 1 81 ? -4.160 11.093 -13.204 1.00 79.69 81 ASN A C 1
ATOM 671 O O . ASN A 1 81 ? -5.205 11.099 -13.852 1.00 79.69 81 ASN A O 1
ATOM 675 N N . LEU A 1 82 ? -3.583 9.961 -12.795 1.00 72.75 82 LEU A N 1
ATOM 676 C CA . LEU A 1 82 ? -4.280 8.691 -12.884 1.00 72.75 82 LEU A CA 1
ATOM 677 C C . LEU A 1 82 ? -5.418 8.716 -11.873 1.00 72.75 82 LEU A C 1
ATOM 679 O O . LEU A 1 82 ? -5.191 8.881 -10.672 1.00 72.75 82 LEU A O 1
ATOM 683 N N . GLU A 1 83 ? -6.639 8.543 -12.369 1.00 66.19 83 GLU A N 1
ATOM 684 C CA . GLU A 1 83 ? -7.767 8.259 -11.498 1.00 66.19 83 GLU A CA 1
ATOM 685 C C . GLU A 1 83 ? -7.403 7.047 -10.638 1.00 66.19 83 GLU A C 1
ATOM 687 O O . GLU A 1 83 ? -6.816 6.067 -11.117 1.00 66.19 83 GLU A O 1
ATOM 692 N N . GLY A 1 84 ? -7.696 7.149 -9.338 1.00 57.19 84 GLY A N 1
ATOM 693 C CA . GLY A 1 84 ? -7.534 6.025 -8.430 1.00 57.19 84 GLY A CA 1
ATOM 694 C C . GLY A 1 84 ? -8.218 4.802 -9.044 1.00 57.19 84 GLY A C 1
ATOM 695 O O . GLY A 1 84 ? -9.257 4.952 -9.683 1.00 57.19 84 GLY A O 1
ATOM 696 N N . PRO A 1 85 ? -7.626 3.611 -8.921 1.00 57.16 85 PRO A N 1
ATOM 697 C CA . PRO A 1 85 ? -8.053 2.448 -9.685 1.00 57.16 85 PRO A CA 1
ATOM 698 C C . PRO A 1 85 ? -9.573 2.228 -9.582 1.00 57.16 85 PRO A C 1
ATOM 700 O O . PRO A 1 85 ? -10.096 1.963 -8.501 1.00 57.16 85 PRO A O 1
ATOM 703 N N . THR A 1 86 ? -10.261 2.352 -10.726 1.00 52.81 86 THR A N 1
ATOM 704 C CA . THR A 1 86 ? -11.733 2.343 -10.875 1.00 52.81 86 THR A CA 1
ATOM 705 C C . THR A 1 86 ? -12.372 1.049 -10.363 1.00 52.81 86 THR A C 1
ATOM 707 O O . THR A 1 86 ? -13.544 1.022 -10.013 1.00 52.81 86 THR A O 1
ATOM 710 N N . SER A 1 87 ? -11.578 -0.020 -10.263 1.00 49.34 87 SER A N 1
ATOM 711 C CA . SER A 1 87 ? -11.984 -1.346 -9.801 1.00 49.34 87 SER A CA 1
ATOM 712 C C . SER A 1 87 ? -11.002 -1.893 -8.758 1.00 49.34 87 SER A C 1
ATOM 714 O O . SER A 1 87 ? -10.400 -2.955 -8.938 1.00 49.34 87 SER A O 1
ATOM 716 N N . VAL A 1 88 ? -10.806 -1.183 -7.647 1.00 51.56 88 VAL A N 1
ATOM 717 C CA . VAL A 1 88 ? -10.318 -1.835 -6.422 1.00 51.56 88 VAL A CA 1
ATOM 718 C C . VAL A 1 88 ? -11.529 -2.049 -5.567 1.00 51.56 88 VAL A C 1
ATOM 720 O O . VAL A 1 88 ? -12.066 -1.076 -5.047 1.00 51.56 88 VAL A O 1
ATOM 723 N N . THR A 1 89 ? -11.927 -3.315 -5.437 1.00 56.50 89 THR A N 1
ATOM 724 C CA . THR A 1 89 ? -12.819 -3.806 -4.385 1.00 56.50 89 THR A CA 1
ATOM 725 C C . THR A 1 89 ? -12.751 -2.862 -3.195 1.00 56.50 89 THR A C 1
ATOM 727 O O . THR A 1 89 ? -11.665 -2.737 -2.609 1.00 56.50 89 THR A O 1
ATOM 730 N N . ARG A 1 90 ? -13.841 -2.132 -2.915 1.00 70.12 90 ARG A N 1
ATOM 731 C CA . ARG A 1 90 ? -13.868 -1.119 -1.855 1.00 70.12 90 ARG A CA 1
ATOM 732 C C . ARG A 1 90 ? -13.163 -1.676 -0.625 1.00 70.12 90 ARG A C 1
ATOM 734 O O . ARG A 1 90 ? -13.343 -2.836 -0.259 1.00 70.12 90 ARG A O 1
ATOM 741 N N . GLN A 1 91 ? -12.263 -0.890 -0.050 1.00 81.88 91 GLN A N 1
ATOM 742 C CA . GLN A 1 91 ? -11.484 -1.337 1.096 1.00 81.88 91 GLN A CA 1
ATOM 743 C C . GLN A 1 91 ? -12.123 -0.818 2.375 1.00 81.88 91 GLN A C 1
ATOM 745 O O . GLN A 1 91 ? -12.480 0.358 2.468 1.00 81.88 91 GLN A O 1
ATOM 750 N N . VAL A 1 92 ? -12.232 -1.693 3.369 1.00 86.75 92 VAL A N 1
ATOM 751 C CA . VAL A 1 92 ? -12.486 -1.290 4.749 1.00 86.75 92 VAL A CA 1
ATOM 752 C C . VAL A 1 92 ? -11.132 -1.042 5.392 1.00 86.75 92 VAL A C 1
ATOM 754 O O . VAL A 1 92 ? -10.301 -1.947 5.472 1.00 86.75 92 VAL A O 1
ATOM 757 N N . LEU A 1 93 ? -10.885 0.182 5.844 1.00 89.94 93 LEU A N 1
ATOM 758 C CA . LEU A 1 93 ? -9.680 0.492 6.603 1.00 89.94 93 LEU A CA 1
ATOM 759 C C . LEU A 1 93 ? -9.996 0.362 8.091 1.00 89.94 93 LEU A C 1
ATOM 761 O O . LEU A 1 93 ? -10.866 1.062 8.614 1.00 89.94 93 LEU A O 1
ATOM 765 N N . ALA A 1 94 ? -9.266 -0.518 8.771 1.00 91.81 94 ALA A N 1
ATOM 766 C CA . ALA A 1 94 ? -9.274 -0.608 10.221 1.00 91.81 94 ALA A CA 1
ATOM 767 C C . ALA A 1 94 ? -8.184 0.300 10.785 1.00 91.81 94 ALA A C 1
ATOM 769 O O . ALA A 1 94 ? -6.991 0.072 10.561 1.00 91.81 94 ALA A O 1
ATOM 770 N N . LEU A 1 95 ? -8.605 1.328 11.516 1.00 92.62 95 LEU A N 1
ATOM 771 C CA . LEU A 1 95 ? -7.731 2.276 12.190 1.00 92.62 95 LEU A CA 1
ATOM 772 C C . LEU A 1 95 ? -7.732 1.980 13.689 1.00 92.62 95 LEU A C 1
ATOM 774 O O . LEU A 1 95 ? -8.787 2.000 14.315 1.00 92.62 95 LEU A O 1
ATOM 778 N N . VAL A 1 96 ? -6.568 1.730 14.275 1.00 92.19 96 VAL A N 1
ATOM 779 C CA . VAL A 1 96 ? -6.407 1.395 15.696 1.00 92.19 96 VAL A CA 1
ATOM 780 C C . VAL A 1 96 ? -5.495 2.429 16.336 1.00 92.19 96 VAL A C 1
ATOM 782 O O . VAL A 1 96 ? -4.310 2.499 16.027 1.00 92.19 96 VAL A O 1
ATOM 785 N N . GLY A 1 97 ? -6.024 3.256 17.225 1.00 90.62 97 GLY A N 1
ATOM 786 C CA . GLY A 1 97 ? -5.267 4.322 17.874 1.00 90.62 97 GLY A CA 1
ATOM 787 C C . GLY A 1 97 ? -5.564 4.419 19.359 1.00 90.62 97 GLY A C 1
ATOM 788 O O . GLY A 1 97 ? -6.328 3.638 19.926 1.00 90.62 97 GLY A O 1
ATOM 789 N N . ASN A 1 98 ? -4.942 5.395 20.007 1.00 88.50 98 ASN A N 1
ATOM 790 C CA . ASN A 1 98 ? -5.208 5.658 21.416 1.00 88.50 98 ASN A CA 1
ATOM 791 C C . ASN A 1 98 ? -6.534 6.413 21.543 1.00 88.50 98 ASN A C 1
ATOM 793 O O . ASN A 1 98 ? -6.778 7.381 20.817 1.00 88.50 98 ASN A O 1
ATOM 797 N N . SER A 1 99 ? -7.386 5.990 22.472 1.00 80.88 99 SER A N 1
ATOM 798 C CA . SER A 1 99 ? -8.599 6.731 22.800 1.00 80.88 99 SER A CA 1
ATOM 799 C C . SER A 1 99 ? -8.222 8.068 23.432 1.00 80.88 99 SER A C 1
ATOM 801 O O . SER A 1 99 ? -7.446 8.118 24.384 1.00 80.88 99 SER A O 1
ATOM 803 N N . THR A 1 100 ? -8.802 9.159 22.935 1.00 69.00 100 THR A N 1
ATOM 804 C CA . THR A 1 100 ? -8.568 10.513 23.465 1.00 69.00 100 THR A CA 1
ATOM 805 C C . THR A 1 100 ? -9.130 10.714 24.874 1.00 69.00 100 THR A C 1
ATOM 807 O O . THR A 1 100 ? -8.786 11.692 25.532 1.00 69.00 100 THR A O 1
ATOM 810 N N . GLN A 1 101 ? -9.986 9.802 25.344 1.00 62.69 101 GLN A N 1
ATOM 811 C CA . GLN A 1 101 ? -10.702 9.908 26.617 1.00 62.69 101 GLN A CA 1
ATOM 812 C C . GLN A 1 101 ? -10.193 8.938 27.695 1.00 62.69 101 GLN A C 1
ATOM 814 O O . GLN A 1 101 ? -10.728 8.929 28.802 1.00 62.69 101 GLN A O 1
ATOM 819 N N . SER A 1 102 ? -9.182 8.113 27.404 1.00 61.66 102 SER A N 1
ATOM 820 C CA . SER A 1 102 ? -8.712 7.081 28.334 1.00 61.66 102 SER A CA 1
ATOM 821 C C . SER A 1 102 ? -7.336 7.394 28.926 1.00 61.66 102 SER A C 1
ATOM 823 O O . SER A 1 102 ? -6.475 7.961 28.263 1.00 61.66 102 SER A O 1
ATOM 825 N N . ARG A 1 103 ? -7.132 6.995 30.190 1.00 59.62 103 ARG A N 1
ATOM 826 C CA . ARG A 1 103 ? -5.852 7.077 30.923 1.00 59.62 103 ARG A CA 1
ATOM 827 C C . ARG A 1 103 ? -4.956 5.839 30.738 1.00 59.62 103 ARG A C 1
ATOM 829 O O . ARG A 1 103 ? -3.950 5.729 31.429 1.00 59.62 103 ARG A O 1
ATOM 836 N N . GLY A 1 104 ? -5.351 4.883 29.895 1.00 61.66 104 GLY A N 1
ATOM 837 C CA . GLY A 1 104 ? -4.586 3.653 29.664 1.00 61.66 104 GLY A CA 1
ATOM 838 C C . GLY A 1 104 ? -3.374 3.840 28.746 1.00 61.66 104 GLY A C 1
ATOM 839 O O . GLY A 1 104 ? -3.260 4.847 28.050 1.00 61.66 104 GLY A O 1
ATOM 840 N N . ASP A 1 105 ? -2.512 2.819 28.693 1.00 68.56 105 ASP A N 1
ATOM 841 C CA . ASP A 1 105 ? -1.319 2.773 27.827 1.00 68.56 105 ASP A CA 1
ATOM 842 C C . ASP A 1 105 ? -1.658 2.679 26.322 1.00 68.56 105 ASP A C 1
ATOM 844 O O . ASP A 1 105 ? -0.778 2.769 25.458 1.00 68.56 105 ASP A O 1
ATOM 848 N N . GLY A 1 106 ? -2.944 2.515 25.985 1.00 81.50 106 GLY A N 1
ATOM 849 C CA . GLY A 1 106 ? -3.453 2.530 24.620 1.00 81.50 106 GLY A CA 1
ATOM 850 C C . GLY A 1 106 ? -2.819 1.442 23.757 1.00 81.50 106 GLY A C 1
ATOM 851 O O . GLY A 1 106 ? -2.853 0.260 24.088 1.00 81.50 106 GLY A O 1
ATOM 852 N N . THR A 1 107 ? -2.251 1.838 22.621 1.00 83.38 107 THR A N 1
ATOM 853 C CA . THR A 1 107 ? -1.661 0.933 21.622 1.00 83.38 107 THR A CA 1
ATOM 854 C C . THR A 1 107 ? -0.180 0.627 21.858 1.00 83.38 107 THR A C 1
ATOM 856 O O . THR A 1 107 ? 0.378 -0.196 21.133 1.00 83.38 107 THR A O 1
ATOM 859 N N . PHE A 1 108 ? 0.471 1.228 22.865 1.00 82.81 108 PHE A N 1
ATOM 860 C CA . PHE A 1 108 ? 1.896 0.984 23.137 1.00 82.81 108 PHE A CA 1
ATOM 861 C C . PHE A 1 108 ? 2.213 -0.492 23.435 1.00 82.81 108 PHE A C 1
ATOM 863 O O . PHE A 1 108 ? 3.114 -1.022 22.779 1.00 82.81 108 PHE A O 1
ATOM 870 N N . PRO A 1 109 ? 1.467 -1.195 24.315 1.00 84.69 109 PRO A N 1
ATOM 871 C CA . PRO A 1 109 ? 1.696 -2.620 24.579 1.00 84.69 109 PRO A CA 1
ATOM 872 C C . PRO A 1 109 ? 1.361 -3.524 23.383 1.00 84.69 109 PRO A C 1
ATOM 874 O O . PRO A 1 109 ? 1.824 -4.656 23.306 1.00 84.69 109 PRO A O 1
ATOM 877 N N . LEU A 1 110 ? 0.555 -3.028 22.438 1.00 87.00 110 LEU A N 1
ATOM 878 C CA . LEU A 1 110 ? 0.079 -3.780 21.274 1.00 87.00 110 LEU A CA 1
ATOM 879 C C . LEU A 1 110 ? 0.935 -3.563 20.025 1.00 87.00 110 LEU A C 1
ATOM 881 O O . LEU A 1 110 ? 0.686 -4.194 19.000 1.00 87.00 110 LEU A O 1
ATOM 885 N N . ARG A 1 111 ? 1.942 -2.687 20.091 1.00 87.31 111 ARG A N 1
ATOM 886 C CA . ARG A 1 111 ? 2.758 -2.272 18.944 1.00 87.31 111 ARG A CA 1
ATOM 887 C C . ARG A 1 111 ? 3.328 -3.448 18.154 1.00 87.31 111 ARG A C 1
ATOM 889 O O . ARG A 1 111 ? 3.227 -3.457 16.929 1.00 87.31 111 ARG A O 1
ATOM 896 N N . ASP A 1 112 ? 3.931 -4.415 18.837 1.00 89.44 112 ASP A N 1
ATOM 897 C CA . ASP A 1 112 ? 4.587 -5.540 18.167 1.00 89.44 112 ASP A CA 1
ATOM 898 C C . ASP A 1 112 ? 3.567 -6.524 17.577 1.00 89.44 112 ASP A C 1
ATOM 900 O O . ASP A 1 112 ? 3.781 -7.044 16.481 1.00 89.44 112 ASP A O 1
ATOM 904 N N . LEU A 1 113 ? 2.412 -6.694 18.234 1.00 90.19 113 LEU A N 1
ATOM 905 C CA . LEU A 1 113 ? 1.296 -7.505 17.733 1.00 90.19 113 LEU A CA 1
ATOM 906 C C . LEU A 1 113 ? 0.614 -6.868 16.514 1.00 90.19 113 LEU A C 1
ATOM 908 O O . LEU A 1 113 ? 0.232 -7.563 15.575 1.00 90.19 113 LEU A O 1
ATOM 912 N N . LEU A 1 114 ? 0.472 -5.543 16.500 1.00 90.81 114 LEU A N 1
ATOM 913 C CA . LEU A 1 114 ? -0.086 -4.801 15.368 1.00 90.81 114 LEU A CA 1
ATOM 914 C C . LEU A 1 114 ? 0.842 -4.893 14.153 1.00 90.81 114 LEU A C 1
ATOM 916 O O . LEU A 1 114 ? 0.387 -5.210 13.054 1.00 90.81 114 LEU A O 1
ATOM 920 N N . LYS A 1 115 ? 2.153 -4.711 14.356 1.00 90.81 115 LYS A N 1
ATOM 921 C CA . LYS A 1 115 ? 3.153 -4.893 13.294 1.00 90.81 115 LYS A CA 1
ATOM 922 C C . LYS A 1 115 ? 3.148 -6.309 12.725 1.00 90.81 115 LYS A C 1
ATOM 924 O O . LYS A 1 115 ? 3.163 -6.459 11.508 1.00 90.81 115 LYS A O 1
ATOM 929 N N . SER A 1 116 ? 3.113 -7.339 13.575 1.00 89.94 116 SER A N 1
ATOM 930 C CA . SER A 1 116 ? 3.076 -8.733 13.108 1.00 89.94 116 SER A CA 1
ATOM 931 C C . SER A 1 116 ? 1.771 -9.076 12.384 1.00 89.94 116 SER A C 1
ATOM 933 O O . SER A 1 116 ? 1.777 -9.906 11.479 1.00 89.94 116 SER A O 1
ATOM 935 N N . SER A 1 117 ? 0.677 -8.386 12.719 1.00 87.81 117 SER A N 1
ATOM 936 C CA . SER A 1 117 ? -0.626 -8.506 12.049 1.00 87.81 117 SER A CA 1
ATOM 937 C C . SER A 1 117 ? -0.726 -7.686 10.749 1.00 87.81 117 SER A C 1
ATOM 939 O O . SER A 1 117 ? -1.785 -7.675 10.117 1.00 87.81 117 SER A O 1
ATOM 941 N N . GLY A 1 118 ? 0.356 -7.012 10.335 1.00 88.50 118 GLY A N 1
ATOM 942 C CA . GLY A 1 118 ? 0.445 -6.269 9.075 1.00 88.50 118 GLY A CA 1
ATOM 943 C C . GLY A 1 118 ? -0.085 -4.834 9.126 1.00 88.50 118 GLY A C 1
ATOM 944 O O . GLY A 1 118 ? -0.413 -4.279 8.082 1.00 88.50 118 GLY A O 1
ATOM 945 N N . TYR A 1 119 ? -0.203 -4.231 10.312 1.00 92.56 119 TYR A N 1
ATOM 946 C CA . TYR A 1 119 ? -0.599 -2.828 10.435 1.00 92.56 119 TYR A CA 1
ATOM 947 C C . TYR A 1 119 ? 0.581 -1.881 10.215 1.00 92.56 119 TYR A C 1
ATOM 949 O O . TYR A 1 119 ? 1.689 -2.093 10.716 1.00 92.56 119 TYR A O 1
ATOM 957 N N . GLU A 1 120 ? 0.298 -0.758 9.565 1.00 91.38 120 GLU A N 1
ATOM 958 C CA . GLU A 1 120 ? 1.233 0.348 9.375 1.00 91.38 120 GLU A CA 1
ATOM 959 C C . GLU A 1 120 ? 0.898 1.506 10.313 1.00 91.38 120 GLU A C 1
ATOM 961 O O . GLU A 1 120 ? -0.262 1.891 10.445 1.00 91.38 120 GLU A O 1
ATOM 966 N N . TYR A 1 121 ? 1.905 2.095 10.955 1.00 91.44 121 TYR A N 1
ATOM 967 C CA . TYR A 1 121 ? 1.697 3.267 11.803 1.00 91.44 121 TYR A CA 1
ATOM 968 C C . TYR A 1 121 ? 1.647 4.549 10.966 1.00 91.44 121 TYR A C 1
ATOM 970 O O . TYR A 1 121 ? 2.607 4.875 10.268 1.00 91.44 121 TYR A O 1
ATOM 978 N N . ILE A 1 122 ? 0.553 5.297 11.087 1.00 90.25 122 ILE A N 1
ATOM 979 C CA . ILE A 1 122 ? 0.324 6.583 10.432 1.00 90.25 122 ILE A CA 1
ATOM 980 C C . ILE A 1 122 ? 0.374 7.690 11.500 1.00 90.25 122 ILE A C 1
ATOM 982 O O . ILE A 1 122 ? -0.511 7.759 12.363 1.00 90.25 122 ILE A O 1
ATOM 986 N N . PRO A 1 123 ? 1.392 8.571 11.479 1.00 86.94 123 PRO A N 1
ATOM 987 C CA . PRO A 1 123 ? 1.430 9.732 12.359 1.00 86.94 123 PRO A CA 1
ATOM 988 C C . PRO A 1 123 ? 0.428 10.798 11.892 1.00 86.94 123 PRO A C 1
ATOM 990 O O . PRO A 1 123 ? 0.209 10.984 10.69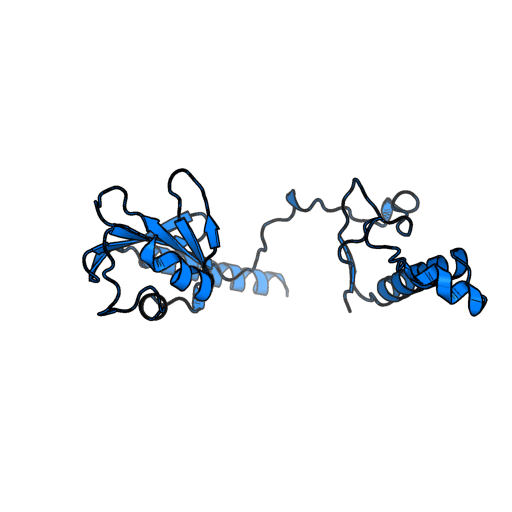6 1.00 86.94 123 PRO A O 1
ATOM 993 N N . GLY A 1 124 ? -0.162 11.540 12.828 1.00 85.06 124 GLY A N 1
ATOM 994 C CA . GLY A 1 124 ? -1.097 12.619 12.505 1.00 85.06 124 GLY A CA 1
ATOM 995 C C . GLY A 1 124 ? -1.771 13.221 13.735 1.00 85.06 124 GLY A C 1
ATOM 996 O O . GLY A 1 124 ? -1.378 12.925 14.865 1.00 85.06 124 GLY A O 1
ATOM 997 N N . VAL A 1 125 ? -2.814 14.035 13.507 1.00 84.19 125 VAL A N 1
ATOM 998 C CA . VAL A 1 125 ? -3.640 14.657 14.570 1.00 84.19 125 VAL A CA 1
ATOM 999 C C . VAL A 1 125 ? -4.163 13.602 15.545 1.00 84.19 125 VAL A C 1
ATOM 1001 O O . VAL A 1 125 ? -4.134 13.790 16.757 1.00 84.19 125 VAL A O 1
ATOM 1004 N N . TRP A 1 126 ? -4.581 12.461 15.003 1.00 87.62 126 TRP A N 1
ATOM 1005 C CA . TRP A 1 126 ? -4.817 11.243 15.756 1.00 87.62 126 TRP A CA 1
ATOM 1006 C C . TRP A 1 126 ? -3.915 10.165 15.172 1.00 87.62 126 TRP A C 1
ATOM 1008 O O . TRP A 1 126 ? -4.185 9.653 14.087 1.00 87.62 126 TRP A O 1
ATOM 1018 N N . SER A 1 127 ? -2.803 9.882 15.849 1.00 87.88 127 SER A N 1
ATOM 1019 C CA . SER A 1 127 ? -1.869 8.852 15.397 1.00 87.88 127 SER A CA 1
ATOM 1020 C C . SER A 1 127 ? -2.475 7.466 15.596 1.00 87.88 127 SER A C 1
ATOM 1022 O O . SER A 1 127 ? -2.984 7.155 16.676 1.00 87.88 127 SER A O 1
ATOM 1024 N N . HIS A 1 128 ? -2.426 6.644 14.555 1.00 92.38 128 HIS A N 1
ATOM 1025 C CA . HIS A 1 128 ? -3.105 5.356 14.531 1.00 92.38 128 HIS A CA 1
ATOM 1026 C C . HIS A 1 128 ? -2.363 4.346 13.661 1.00 92.38 128 HIS A C 1
ATOM 1028 O O . HIS A 1 128 ? -1.578 4.685 12.782 1.00 92.38 128 HIS A O 1
ATOM 1034 N N . TRP A 1 129 ? -2.647 3.082 13.911 1.00 93.44 129 TRP A N 1
ATOM 1035 C CA . TRP A 1 129 ? -2.270 1.950 13.089 1.00 93.44 129 TRP A CA 1
ATOM 1036 C C . TRP A 1 129 ? -3.349 1.712 12.045 1.00 93.44 129 TRP A C 1
ATOM 1038 O O . TRP A 1 129 ? -4.530 1.775 12.369 1.00 93.44 129 TRP A O 1
ATOM 1048 N N . ARG A 1 130 ? -2.966 1.422 10.808 1.00 92.25 130 ARG A N 1
ATOM 1049 C CA . ARG A 1 130 ? -3.875 1.226 9.680 1.00 92.25 130 ARG A CA 1
ATOM 1050 C C . ARG A 1 130 ? -3.640 -0.137 9.045 1.00 92.25 130 ARG A C 1
ATOM 1052 O O . ARG A 1 130 ? -2.499 -0.489 8.752 1.00 92.25 130 ARG A O 1
ATOM 1059 N N . LYS A 1 131 ? -4.728 -0.848 8.760 1.00 90.94 131 LYS A N 1
ATOM 1060 C CA . LYS A 1 131 ? -4.745 -2.035 7.898 1.00 90.94 131 LYS A CA 1
ATOM 1061 C C . LYS A 1 131 ? -5.940 -1.974 6.956 1.00 90.94 131 LYS A C 1
ATOM 1063 O O . LYS A 1 131 ? -7.020 -1.551 7.364 1.00 90.94 131 LYS A O 1
ATOM 1068 N N . ALA A 1 132 ? -5.733 -2.376 5.708 1.00 88.56 132 ALA A N 1
ATOM 1069 C CA . ALA A 1 132 ? -6.779 -2.434 4.698 1.00 88.56 132 ALA A CA 1
ATOM 1070 C C . ALA A 1 132 ? -7.312 -3.863 4.552 1.00 88.56 132 ALA A C 1
ATOM 1072 O O . ALA A 1 132 ? -6.537 -4.816 4.467 1.00 88.56 132 ALA A O 1
ATOM 1073 N N . TYR A 1 133 ? -8.632 -3.987 4.490 1.00 85.38 133 TYR A N 1
ATOM 1074 C CA . TYR A 1 133 ? -9.358 -5.218 4.213 1.00 85.38 133 TYR A CA 1
ATOM 1075 C C . TYR A 1 133 ? -10.145 -5.055 2.923 1.00 85.38 133 TYR A C 1
ATOM 1077 O O . TYR A 1 133 ? -10.643 -3.973 2.620 1.00 85.38 133 TYR A O 1
ATOM 1085 N N . VAL A 1 134 ? -10.301 -6.143 2.182 1.00 82.56 134 VAL A N 1
ATOM 1086 C CA . VAL A 1 134 ? -11.221 -6.203 1.046 1.00 82.56 134 VAL A CA 1
ATOM 1087 C C . VAL A 1 134 ? -12.647 -6.192 1.602 1.00 82.56 134 VAL A C 1
ATOM 1089 O O . VAL A 1 134 ? -12.998 -7.122 2.322 1.00 82.56 134 VAL A O 1
ATOM 1092 N N . ALA A 1 135 ? -13.472 -5.182 1.292 1.00 78.81 135 ALA A N 1
ATOM 1093 C CA . ALA A 1 135 ? -14.791 -5.020 1.924 1.00 78.81 135 ALA A CA 1
ATOM 1094 C C . ALA A 1 135 ? -15.693 -6.244 1.739 1.00 78.81 135 ALA A C 1
ATOM 1096 O O . ALA A 1 135 ? -16.357 -6.650 2.683 1.00 78.81 135 ALA A O 1
ATOM 1097 N N . LYS A 1 136 ? -15.640 -6.891 0.567 1.00 76.94 136 LYS A N 1
ATOM 1098 C CA . LYS A 1 136 ? -16.407 -8.113 0.276 1.00 76.94 136 LYS A CA 1
ATOM 1099 C C . LYS A 1 136 ? -16.142 -9.262 1.259 1.00 76.94 136 LYS A C 1
ATOM 1101 O O . LYS A 1 136 ? -17.036 -10.058 1.516 1.00 76.94 136 LYS A O 1
ATOM 1106 N N . ASN A 1 137 ? -14.921 -9.354 1.782 1.00 80.50 137 ASN A N 1
ATOM 1107 C CA . ASN A 1 137 ? -14.510 -10.417 2.698 1.00 80.50 137 ASN A CA 1
ATOM 1108 C C . ASN A 1 137 ? -14.372 -9.905 4.135 1.00 80.50 137 ASN A C 1
ATOM 1110 O O . ASN A 1 137 ? -13.898 -10.633 4.996 1.00 80.50 137 ASN A O 1
ATOM 1114 N N . PHE A 1 138 ? -14.716 -8.645 4.396 1.00 84.25 138 PHE A N 1
ATOM 1115 C CA . PHE A 1 138 ? -14.529 -8.070 5.712 1.00 84.25 138 PHE A CA 1
ATOM 1116 C C . PHE A 1 138 ? -15.597 -8.593 6.672 1.00 84.25 138 PHE A C 1
ATOM 1118 O O . PHE A 1 138 ? -16.791 -8.407 6.447 1.00 84.25 138 PHE A O 1
ATOM 1125 N N . SER A 1 139 ? -15.164 -9.177 7.788 1.00 85.06 139 SER A N 1
ATOM 1126 C CA . SER A 1 139 ? -16.036 -9.461 8.924 1.00 85.06 139 SER A CA 1
ATOM 1127 C C . SER A 1 139 ? -15.453 -8.893 10.216 1.00 85.06 139 SER A C 1
ATOM 1129 O O . SER A 1 139 ? -14.240 -8.888 10.444 1.00 85.06 139 SER A O 1
ATOM 1131 N N . LEU A 1 140 ? -16.332 -8.408 11.097 1.00 85.00 140 LEU A N 1
ATOM 1132 C CA . LEU A 1 140 ? -15.912 -7.925 12.413 1.00 85.00 140 LEU A CA 1
ATOM 1133 C C . LEU A 1 140 ? -15.312 -9.057 13.259 1.00 85.00 140 LEU A C 1
ATOM 1135 O O . LEU A 1 140 ? -14.419 -8.815 14.070 1.00 85.00 140 LEU A O 1
ATOM 1139 N N . ASP A 1 141 ? -15.777 -10.288 13.055 1.00 85.62 141 ASP A N 1
ATOM 1140 C CA . ASP A 1 141 ? -15.280 -11.462 13.767 1.00 85.62 141 ASP A CA 1
ATOM 1141 C C . ASP A 1 141 ? -13.842 -11.806 13.375 1.00 85.62 141 ASP A C 1
ATOM 1143 O O . ASP A 1 141 ? -13.048 -12.161 14.245 1.00 85.62 141 ASP A O 1
ATOM 1147 N N . GLU A 1 142 ? -13.457 -11.651 12.106 1.00 86.25 142 GLU A N 1
ATOM 1148 C CA . GLU A 1 142 ? -12.057 -11.782 11.685 1.00 86.25 142 GLU A CA 1
ATOM 1149 C C . GLU A 1 142 ? -11.167 -10.748 12.376 1.00 86.25 142 GLU A C 1
ATOM 1151 O O . GLU A 1 142 ? -10.135 -11.113 12.940 1.00 86.25 142 GLU A O 1
ATOM 1156 N N . LEU A 1 143 ? -11.605 -9.484 12.418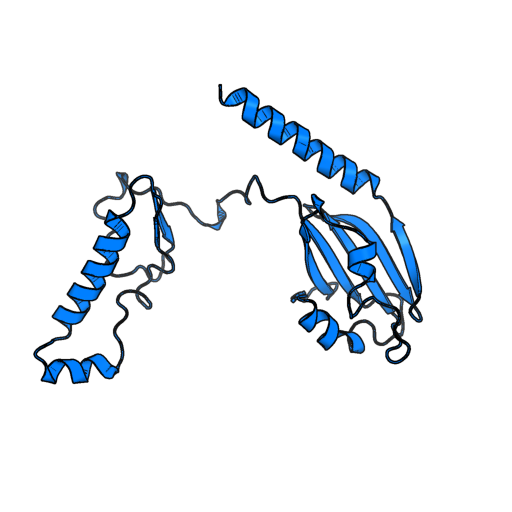 1.00 88.25 143 LEU A N 1
ATOM 1157 C CA . LEU A 1 143 ? -10.878 -8.413 13.102 1.00 88.25 143 LEU A CA 1
ATOM 1158 C C . LEU A 1 143 ? -10.719 -8.708 14.601 1.00 88.25 143 LEU A C 1
ATOM 1160 O O . LEU A 1 143 ? -9.636 -8.549 15.158 1.00 88.25 143 LEU A O 1
ATOM 1164 N N . ARG A 1 144 ? -11.786 -9.167 15.265 1.00 88.25 144 ARG A N 1
ATOM 1165 C CA . ARG A 1 144 ? -11.758 -9.546 16.690 1.00 88.25 144 ARG A CA 1
ATOM 1166 C C . ARG A 1 144 ? -10.893 -10.775 16.955 1.00 88.25 144 ARG A C 1
ATOM 1168 O O . ARG A 1 144 ? -10.405 -10.942 18.069 1.00 88.25 144 ARG A O 1
ATOM 1175 N N . ASN A 1 145 ? -10.679 -11.613 15.943 1.00 86.75 145 ASN A N 1
ATOM 1176 C CA . ASN A 1 145 ? -9.847 -12.805 16.030 1.00 86.75 145 ASN A CA 1
ATOM 1177 C C . ASN A 1 145 ? -8.352 -12.557 15.776 1.00 86.75 145 ASN A C 1
ATOM 1179 O O . ASN A 1 145 ? -7.558 -13.503 15.870 1.00 86.75 145 ASN A O 1
ATOM 1183 N N . GLU A 1 146 ? -7.942 -11.324 15.491 1.00 86.81 146 GLU A N 1
ATOM 1184 C CA . GLU A 1 146 ? -6.530 -10.987 15.349 1.00 86.81 146 GLU A CA 1
ATOM 1185 C C . GLU A 1 146 ? -5.771 -11.064 16.678 1.00 86.81 146 GLU A C 1
ATOM 1187 O O . GLU A 1 146 ? -6.335 -10.885 17.758 1.00 86.81 146 GLU A O 1
ATOM 1192 N N . LEU A 1 147 ? -4.457 -11.304 16.601 1.00 86.19 147 LEU A N 1
ATOM 1193 C CA . LEU A 1 147 ? -3.594 -11.506 17.773 1.00 86.19 147 LEU A CA 1
ATOM 1194 C C . LEU A 1 147 ? -3.664 -10.336 18.765 1.00 86.19 147 LEU A C 1
ATOM 1196 O O . LEU A 1 147 ? -3.706 -10.540 19.974 1.00 86.19 147 LEU A O 1
ATOM 1200 N N . TRP A 1 148 ? -3.713 -9.101 18.263 1.00 88.00 148 TRP A N 1
ATOM 1201 C CA . TRP A 1 148 ? -3.816 -7.912 19.109 1.00 88.00 148 TRP A CA 1
ATOM 1202 C C . TRP A 1 148 ? -5.237 -7.680 19.649 1.00 88.00 148 TRP A C 1
ATOM 1204 O O . TRP A 1 148 ? -5.384 -6.996 20.660 1.00 88.00 148 TRP A O 1
ATOM 1214 N N . ALA A 1 149 ? -6.273 -8.235 19.015 1.00 85.25 149 ALA A N 1
ATOM 1215 C CA . ALA A 1 149 ? -7.685 -7.943 19.280 1.00 85.25 149 ALA A CA 1
ATOM 1216 C C . ALA A 1 149 ? -8.375 -8.973 20.188 1.00 85.25 149 ALA A C 1
ATOM 1218 O O . ALA A 1 149 ? -9.262 -8.595 20.959 1.00 85.25 149 ALA A O 1
ATOM 1219 N N . LYS A 1 150 ? -7.944 -10.241 20.127 1.00 84.75 150 LYS A N 1
ATOM 1220 C CA . LYS A 1 150 ? -8.462 -11.348 20.948 1.00 84.75 150 LYS A CA 1
ATOM 1221 C C . LYS A 1 150 ? -8.348 -11.065 22.436 1.00 84.75 150 LYS A C 1
ATOM 1223 O O . LYS A 1 150 ? -7.435 -10.368 22.861 1.00 84.75 150 LYS A O 1
ATOM 1228 N N . GLU A 1 151 ? -9.239 -11.615 23.246 1.00 79.00 151 GLU A N 1
ATOM 1229 C CA . GLU A 1 151 ? -9.069 -11.536 24.695 1.00 79.00 151 GLU A CA 1
ATOM 1230 C C . GLU A 1 151 ? -7.776 -12.259 25.095 1.00 79.00 151 GLU A C 1
ATOM 1232 O O . GLU A 1 151 ? -7.519 -13.379 24.657 1.00 79.00 151 GLU A O 1
ATOM 1237 N N . ASP A 1 152 ? -6.927 -11.570 25.853 1.00 74.50 152 ASP A N 1
ATOM 1238 C CA . ASP A 1 152 ? -5.639 -12.083 26.306 1.00 74.50 152 ASP A CA 1
ATOM 1239 C C . ASP A 1 152 ? -5.555 -11.860 27.817 1.00 74.50 152 ASP A C 1
ATOM 1241 O O . ASP A 1 152 ? -5.799 -10.751 28.306 1.00 74.50 152 ASP A O 1
ATOM 1245 N N . GLU A 1 153 ? -5.251 -12.924 28.555 1.00 67.38 153 GLU A N 1
ATOM 1246 C CA . GLU A 1 153 ? -5.093 -12.886 30.009 1.00 67.38 153 GLU A CA 1
ATOM 1247 C C . GLU A 1 153 ? -3.790 -12.181 30.425 1.00 67.38 153 GLU A C 1
ATOM 1249 O O . GLU A 1 153 ? -3.699 -11.654 31.533 1.00 67.38 153 GLU A O 1
ATOM 1254 N N . VAL A 1 154 ? -2.789 -12.135 29.537 1.00 71.56 154 VAL A N 1
ATOM 1255 C CA . VAL A 1 154 ? -1.448 -11.596 29.807 1.00 71.56 154 VAL A CA 1
ATOM 1256 C C . VAL A 1 154 ? -1.376 -10.095 29.530 1.00 71.56 154 VAL A C 1
ATOM 1258 O O . VAL A 1 154 ? -0.731 -9.359 30.278 1.00 71.56 154 VAL A O 1
ATOM 1261 N N . ILE A 1 155 ? -2.035 -9.616 28.471 1.00 73.62 155 ILE A N 1
ATOM 1262 C CA . ILE A 1 155 ? -1.973 -8.209 28.047 1.00 73.62 155 ILE A CA 1
ATOM 1263 C C . ILE A 1 155 ? -3.315 -7.529 28.314 1.00 73.62 155 ILE A C 1
ATOM 1265 O O . ILE A 1 155 ? -4.287 -7.734 27.587 1.00 73.62 155 ILE A O 1
ATOM 1269 N N . GLN A 1 156 ? -3.355 -6.653 29.322 1.00 73.81 156 GLN A N 1
ATOM 1270 C CA . GLN A 1 156 ? -4.525 -5.814 29.577 1.00 73.81 156 GLN A CA 1
ATOM 1271 C C . GLN A 1 156 ? -4.614 -4.671 28.564 1.00 73.81 156 GLN A C 1
ATOM 1273 O O . GLN A 1 156 ? -3.752 -3.796 28.491 1.00 73.81 156 GLN A O 1
ATOM 1278 N N . LYS A 1 157 ? -5.707 -4.654 27.804 1.00 80.25 157 LYS A N 1
ATOM 1279 C CA . LYS A 1 157 ? -5.986 -3.664 26.763 1.00 80.25 157 LYS A CA 1
ATOM 1280 C C . LYS A 1 157 ? -6.914 -2.617 27.341 1.00 80.25 157 LYS A C 1
ATOM 1282 O O . LYS A 1 157 ? -8.067 -2.903 27.671 1.00 80.25 157 LYS A O 1
ATOM 1287 N N . SER A 1 158 ? -6.409 -1.402 27.487 1.00 81.56 158 SER A N 1
ATOM 1288 C CA . SER A 1 158 ? -7.185 -0.285 28.011 1.00 81.56 158 SER A CA 1
ATOM 1289 C C . SER A 1 158 ? -6.837 0.999 27.275 1.00 81.56 158 SER A C 1
ATOM 1291 O O . SER A 1 158 ? -5.664 1.326 27.097 1.00 81.56 158 SER A O 1
ATOM 1293 N N . GLY A 1 159 ? -7.864 1.733 26.847 1.00 83.75 159 GLY A N 1
ATOM 1294 C CA . GLY A 1 159 ? -7.694 2.993 26.132 1.00 83.75 159 GLY A CA 1
ATOM 1295 C C . GLY A 1 159 ? -7.340 2.848 24.658 1.00 83.75 159 GLY A C 1
ATOM 1296 O O . GLY A 1 159 ? -6.736 3.755 24.089 1.00 83.75 159 GLY A O 1
ATOM 1297 N N . VAL A 1 160 ? -7.729 1.740 24.028 1.00 88.06 160 VAL A N 1
ATOM 1298 C CA . VAL A 1 160 ? -7.612 1.563 22.575 1.00 88.06 160 VAL A CA 1
ATOM 1299 C C . VAL A 1 160 ? -8.918 1.996 21.916 1.00 88.06 160 VAL A C 1
ATOM 1301 O O . VAL A 1 160 ? -10.003 1.704 22.412 1.00 88.06 160 VAL A O 1
ATOM 1304 N N . GLU A 1 161 ? -8.822 2.701 20.799 1.00 91.00 161 GLU A N 1
ATOM 1305 C CA . GLU A 1 161 ? -9.947 3.110 19.967 1.00 91.00 161 GLU A CA 1
ATOM 1306 C C . GLU A 1 161 ? -9.772 2.525 18.564 1.00 91.00 161 GLU A C 1
ATOM 1308 O O . GLU A 1 161 ? -8.717 2.677 17.948 1.00 91.00 161 GLU A O 1
ATOM 1313 N N . VAL A 1 162 ? -10.811 1.857 18.067 1.00 91.75 162 VAL A N 1
ATOM 1314 C CA . VAL A 1 162 ? -10.843 1.229 16.744 1.00 91.75 162 VAL A CA 1
ATOM 1315 C C . VAL A 1 162 ? -11.901 1.930 15.904 1.00 91.75 162 VAL A C 1
ATOM 1317 O O . VAL A 1 162 ? -13.056 2.020 16.316 1.00 91.75 162 VAL A O 1
ATOM 1320 N N . ARG A 1 163 ? -11.523 2.418 14.726 1.00 92.12 163 ARG A N 1
ATOM 1321 C CA . ARG A 1 163 ? -12.427 3.039 13.752 1.00 92.12 163 ARG A CA 1
ATOM 1322 C C . ARG A 1 163 ? -12.398 2.242 12.462 1.00 92.12 163 ARG A C 1
ATOM 1324 O O . ARG A 1 163 ? -11.320 1.887 11.987 1.00 92.12 163 ARG A O 1
ATOM 1331 N N . LEU A 1 164 ? -13.569 1.981 11.902 1.00 91.12 164 LEU A N 1
ATOM 1332 C CA . LEU A 1 164 ? -13.719 1.347 10.602 1.00 91.12 164 LEU A CA 1
ATOM 1333 C C . LEU A 1 164 ? -14.260 2.376 9.618 1.00 91.12 164 LEU A C 1
ATOM 1335 O O . LEU A 1 164 ? -15.322 2.964 9.840 1.00 91.12 164 LEU A O 1
ATOM 1339 N N . ILE A 1 165 ? -13.505 2.594 8.545 1.00 88.44 165 ILE A N 1
ATOM 1340 C CA . ILE A 1 165 ? -13.850 3.558 7.502 1.00 88.44 165 ILE A CA 1
ATOM 1341 C C . ILE A 1 165 ? -13.919 2.869 6.140 1.00 88.44 165 ILE A C 1
ATOM 1343 O O . ILE A 1 165 ? -13.137 1.960 5.854 1.00 88.44 165 ILE A O 1
ATOM 1347 N N . V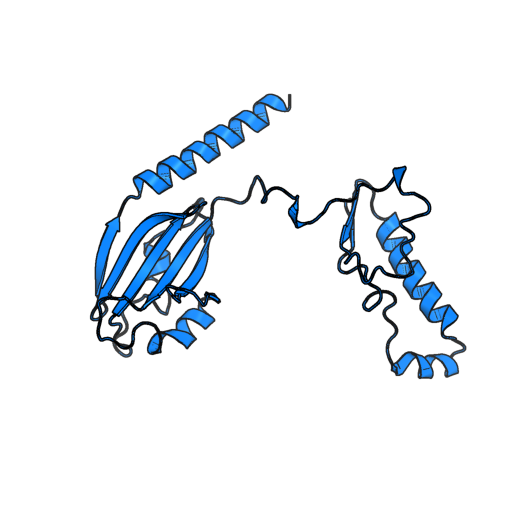AL A 1 166 ? -14.840 3.324 5.295 1.00 84.75 166 VAL A N 1
ATOM 1348 C CA . VAL A 1 166 ? -14.948 2.925 3.886 1.00 84.75 166 VAL A CA 1
ATOM 1349 C C . VAL A 1 166 ? -14.800 4.155 2.984 1.00 84.75 166 VAL A C 1
ATOM 1351 O O . VAL A 1 166 ? -15.087 5.281 3.396 1.00 84.75 166 VAL A O 1
ATOM 1354 N N . ASN A 1 167 ? -14.256 3.968 1.780 1.00 65.56 167 ASN A N 1
ATOM 1355 C CA . ASN A 1 167 ? -13.905 5.041 0.838 1.00 65.56 167 ASN A CA 1
ATOM 1356 C C . ASN A 1 167 ? -15.090 6.003 0.545 1.00 65.56 167 ASN A C 1
ATOM 1358 O O . ASN A 1 167 ? -16.189 5.501 0.305 1.00 65.56 167 ASN A O 1
ATOM 1362 N N . PRO A 1 168 ? -14.898 7.344 0.496 1.00 58.59 168 PRO A N 1
ATOM 1363 C CA . PRO A 1 168 ? -13.696 8.119 0.826 1.00 58.59 168 PRO A CA 1
ATOM 1364 C C . PRO A 1 168 ? -13.734 8.714 2.242 1.00 58.59 168 PRO A C 1
ATOM 1366 O O . PRO A 1 168 ? -13.642 9.929 2.403 1.00 58.59 168 PRO A O 1
ATOM 1369 N N . ASN A 1 169 ? -13.782 7.855 3.270 1.00 69.69 169 ASN A N 1
ATOM 1370 C CA . ASN A 1 169 ? -13.752 8.167 4.715 1.00 69.69 169 ASN A CA 1
ATOM 1371 C C . ASN A 1 169 ? -15.121 8.249 5.405 1.00 69.69 169 ASN A C 1
ATOM 1373 O O . ASN A 1 169 ? -15.306 9.023 6.345 1.00 69.69 169 ASN A O 1
ATOM 1377 N N . ILE A 1 170 ? -16.075 7.423 4.987 1.00 80.81 170 ILE A N 1
ATOM 1378 C CA . ILE A 1 170 ? -17.298 7.219 5.759 1.00 80.81 170 ILE A CA 1
ATOM 1379 C C . ILE A 1 170 ? -16.953 6.309 6.941 1.00 80.81 170 ILE A C 1
ATOM 1381 O O . ILE A 1 170 ? -16.690 5.119 6.765 1.00 80.81 170 ILE A O 1
ATOM 1385 N N . GLU A 1 171 ? -16.923 6.876 8.148 1.00 85.44 171 GLU A N 1
ATOM 1386 C CA . GLU A 1 171 ? -16.834 6.104 9.390 1.00 85.44 171 GLU A CA 1
ATOM 1387 C C . GLU A 1 171 ? -18.174 5.413 9.638 1.00 85.44 171 GLU A C 1
ATOM 1389 O O . GLU A 1 171 ? -19.175 6.059 9.958 1.00 85.44 171 GLU A O 1
ATOM 1394 N N . PHE A 1 172 ? -18.194 4.094 9.463 1.00 87.06 172 PHE A N 1
ATOM 1395 C CA . PHE A 1 172 ? -19.397 3.291 9.670 1.00 87.06 172 PHE A CA 1
ATOM 1396 C C . PHE A 1 172 ? -19.388 2.582 11.023 1.00 87.06 172 PHE A C 1
ATOM 1398 O O . PHE A 1 172 ? -20.451 2.227 11.525 1.00 87.06 172 PHE A O 1
ATOM 1405 N N . ALA A 1 173 ? -18.222 2.396 11.650 1.00 89.50 173 ALA A N 1
ATOM 1406 C CA . ALA A 1 173 ? -18.162 1.838 12.992 1.00 89.50 173 ALA A CA 1
ATOM 1407 C C . ALA A 1 173 ? -17.013 2.404 13.828 1.00 89.50 173 ALA A C 1
ATOM 1409 O O . ALA A 1 173 ? -15.919 2.682 13.331 1.00 89.50 173 ALA A O 1
ATOM 1410 N N . LYS A 1 174 ? -17.267 2.521 15.129 1.00 91.25 174 LYS A N 1
ATOM 1411 C CA . LYS A 1 174 ? -16.311 2.972 16.132 1.00 91.25 174 LYS A CA 1
ATOM 1412 C C . LYS A 1 174 ? -16.472 2.164 17.411 1.00 91.25 174 LYS A C 1
ATOM 1414 O O . LYS A 1 174 ? -17.561 2.090 17.983 1.00 91.25 174 LYS A O 1
ATOM 1419 N N . TYR A 1 175 ? -15.354 1.645 17.896 1.00 90.62 175 TYR A N 1
ATOM 1420 C CA . TYR A 1 175 ? -15.262 0.847 19.108 1.00 90.62 175 TYR A CA 1
ATOM 1421 C C . TYR A 1 175 ? -14.203 1.411 20.046 1.00 90.62 175 TYR A C 1
ATOM 1423 O O . TYR A 1 175 ? -13.188 1.963 19.616 1.00 90.62 175 TYR A O 1
ATOM 1431 N N . GLN A 1 176 ? -14.414 1.217 21.338 1.00 88.69 176 GLN A N 1
ATOM 1432 C CA . GLN A 1 176 ? -13.428 1.492 22.368 1.00 88.69 176 GLN A CA 1
ATOM 1433 C C . GLN A 1 176 ? -13.178 0.228 23.176 1.00 88.69 176 GLN A C 1
ATOM 1435 O O . GLN A 1 176 ? -14.116 -0.446 23.587 1.00 88.69 176 GLN A O 1
ATOM 1440 N N . ILE A 1 177 ? -11.911 -0.094 23.411 1.00 86.12 177 ILE A N 1
ATOM 1441 C CA . ILE A 1 177 ? -11.514 -1.245 24.214 1.00 86.12 177 ILE A CA 1
ATOM 1442 C C . ILE A 1 177 ? -11.035 -0.733 25.566 1.00 86.12 177 ILE A C 1
ATOM 1444 O O . ILE A 1 177 ? -10.000 -0.064 25.674 1.00 86.12 177 ILE A O 1
ATOM 1448 N N . ASN A 1 178 ? -11.803 -1.063 26.599 1.00 82.88 178 ASN A N 1
ATOM 1449 C CA . ASN A 1 178 ? -11.471 -0.797 27.992 1.00 82.88 178 ASN A CA 1
ATOM 1450 C C . ASN A 1 178 ? -11.485 -2.128 28.744 1.00 82.88 178 ASN A C 1
ATOM 1452 O O . ASN A 1 178 ? -12.448 -2.887 28.640 1.00 82.88 178 ASN A O 1
ATOM 1456 N N . THR A 1 179 ? -10.409 -2.420 29.480 1.00 78.56 179 THR A N 1
ATOM 1457 C CA . THR A 1 179 ? -10.236 -3.678 30.232 1.00 78.56 179 THR A CA 1
ATOM 1458 C C . THR A 1 179 ? -10.602 -4.920 29.403 1.00 78.56 179 THR A C 1
ATOM 1460 O O . THR A 1 179 ? -11.467 -5.693 29.803 1.00 78.56 179 THR A O 1
ATOM 1463 N N . ASN A 1 180 ? -10.007 -5.063 28.212 1.00 80.00 180 ASN A N 1
ATOM 1464 C CA . ASN A 1 180 ? -10.257 -6.138 27.232 1.00 80.00 180 ASN A CA 1
ATOM 1465 C C . ASN A 1 180 ? -11.679 -6.225 26.646 1.00 80.00 180 ASN A C 1
ATOM 1467 O O . ASN A 1 180 ? -11.916 -7.028 25.745 1.00 80.00 180 ASN A O 1
ATOM 1471 N N . LYS A 1 181 ? -12.620 -5.379 27.075 1.00 82.88 181 LYS A N 1
ATOM 1472 C CA . LYS A 1 181 ? -13.993 -5.388 26.566 1.00 82.88 181 LYS A CA 1
ATOM 1473 C C . LYS A 1 181 ? -14.161 -4.377 25.449 1.00 82.88 181 LYS A C 1
ATOM 1475 O O . LYS A 1 181 ? -13.852 -3.198 25.613 1.00 82.88 181 LYS A O 1
ATOM 1480 N N . TRP A 1 182 ? -14.697 -4.854 24.332 1.00 86.44 182 TRP A N 1
ATOM 1481 C CA . TRP A 1 182 ? -15.120 -4.019 23.219 1.00 86.44 182 TRP A CA 1
ATOM 1482 C C . TRP A 1 182 ? -16.434 -3.328 23.575 1.00 86.44 182 TRP A C 1
ATOM 1484 O O . TRP A 1 182 ? -17.449 -3.979 23.810 1.00 86.44 182 TRP A O 1
ATOM 1494 N N . GLN A 1 183 ? -16.408 -2.003 23.612 1.00 86.88 183 GLN A N 1
ATOM 1495 C CA . GLN A 1 183 ? -17.570 -1.153 23.784 1.00 86.88 183 GLN A CA 1
ATOM 1496 C C . GLN A 1 183 ? -17.877 -0.461 22.459 1.00 86.88 183 GLN A C 1
ATOM 1498 O O . GLN A 1 183 ? -17.043 0.267 21.915 1.00 86.88 183 GLN A O 1
ATOM 1503 N N . THR A 1 184 ? -19.080 -0.679 21.945 1.00 88.88 184 THR A N 1
ATOM 1504 C CA . THR A 1 184 ? -19.564 -0.002 20.743 1.00 88.88 184 THR A CA 1
ATOM 1505 C C . THR A 1 184 ? -19.883 1.460 21.049 1.00 88.88 184 THR A C 1
ATOM 1507 O O . THR A 1 184 ? -20.610 1.760 21.996 1.00 88.88 184 THR A O 1
ATOM 1510 N N . ILE A 1 185 ? -19.343 2.369 20.235 1.00 86.94 185 ILE A N 1
ATOM 1511 C CA . ILE A 1 185 ? -19.671 3.804 20.247 1.00 86.94 185 ILE A CA 1
ATOM 1512 C C . ILE A 1 185 ? -20.565 4.148 19.052 1.00 86.94 185 ILE A C 1
ATOM 1514 O O . ILE A 1 185 ? -21.497 4.938 19.182 1.00 86.94 185 ILE A O 1
ATOM 1518 N N . LEU A 1 186 ? -20.271 3.563 17.890 1.00 85.44 186 LEU A N 1
ATOM 1519 C CA . LEU A 1 186 ? -20.984 3.785 16.638 1.00 85.44 186 LEU A CA 1
ATOM 1520 C C . LEU A 1 186 ? -21.013 2.479 15.847 1.00 85.44 186 LEU A C 1
ATOM 1522 O O . LEU A 1 186 ? -19.963 1.880 15.641 1.00 85.44 186 LEU A O 1
ATOM 1526 N N . GLU A 1 187 ? -22.185 2.092 15.358 1.00 86.75 187 GLU A N 1
ATOM 1527 C CA . GLU A 1 187 ? -22.365 1.015 14.383 1.00 86.75 187 GLU A CA 1
ATOM 1528 C C . GLU A 1 187 ? -23.441 1.448 13.384 1.00 86.75 187 GLU A C 1
ATOM 1530 O O . GLU A 1 187 ? -24.579 1.726 13.758 1.00 86.75 187 GLU A O 1
ATOM 1535 N N . LYS A 1 188 ? -23.054 1.569 12.116 1.00 85.19 188 LYS A N 1
ATOM 1536 C CA . LYS A 1 188 ? -23.896 1.959 10.981 1.00 85.19 188 LYS A CA 1
ATOM 1537 C C . LYS A 1 188 ? -23.547 1.095 9.771 1.00 85.19 188 LYS A C 1
ATOM 1539 O O . LYS A 1 188 ? -23.103 1.605 8.745 1.00 85.19 188 LYS A O 1
ATOM 1544 N N . TYR A 1 189 ? -23.702 -0.220 9.915 1.00 80.94 189 TYR A N 1
ATOM 1545 C CA . TYR A 1 189 ? -23.397 -1.187 8.853 1.00 80.94 189 TYR A CA 1
ATOM 1546 C C . TYR A 1 189 ? -24.242 -0.980 7.589 1.00 80.94 189 TYR A C 1
ATOM 1548 O O . TYR A 1 189 ? -23.739 -1.228 6.501 1.00 80.94 189 TYR A O 1
ATOM 1556 N N . ASP A 1 190 ? -25.421 -0.363 7.703 1.00 76.88 190 ASP A N 1
ATOM 1557 C CA . ASP A 1 190 ? -26.228 0.059 6.549 1.00 76.88 190 ASP A CA 1
ATOM 1558 C C . ASP A 1 190 ? -25.444 0.952 5.564 1.00 76.88 190 ASP A C 1
ATOM 1560 O O . ASP A 1 190 ? -25.684 0.915 4.360 1.00 76.88 190 ASP A O 1
ATOM 1564 N N . LEU A 1 191 ? -24.479 1.746 6.058 1.00 72.81 191 LEU A N 1
ATOM 1565 C CA . LEU A 1 191 ? -23.608 2.576 5.216 1.00 72.81 191 LEU A CA 1
ATOM 1566 C C . LEU A 1 191 ? -22.574 1.746 4.451 1.00 72.81 191 LEU A C 1
ATOM 1568 O O . LEU A 1 191 ? -22.143 2.150 3.376 1.00 72.81 191 LEU A O 1
ATOM 1572 N N . LEU A 1 192 ? -22.149 0.610 5.009 1.00 72.38 192 LEU A N 1
ATOM 1573 C CA . LEU A 1 192 ? -21.284 -0.336 4.314 1.00 72.38 192 LEU A CA 1
ATOM 1574 C C . LEU A 1 192 ? -22.079 -1.045 3.213 1.00 72.38 192 LEU A C 1
ATOM 1576 O O . LEU A 1 192 ? -21.605 -1.112 2.083 1.00 72.38 192 LEU A O 1
ATOM 1580 N N . ASP A 1 193 ? -23.300 -1.485 3.517 1.00 74.50 193 ASP A N 1
ATOM 1581 C CA . ASP A 1 193 ? -24.165 -2.188 2.567 1.00 74.50 193 ASP A CA 1
ATOM 1582 C C . ASP A 1 193 ? -24.578 -1.286 1.399 1.00 74.50 193 ASP A C 1
ATOM 1584 O O . ASP A 1 193 ? -24.415 -1.673 0.243 1.00 74.50 193 ASP A O 1
ATOM 1588 N N . SER A 1 194 ? -24.985 -0.035 1.660 1.00 70.56 194 SER A N 1
ATOM 1589 C CA . SER A 1 194 ? -25.302 0.926 0.591 1.00 70.56 194 SER A CA 1
ATOM 1590 C C . SER A 1 194 ? -24.113 1.172 -0.338 1.00 70.56 194 SER A C 1
ATOM 1592 O O . SER A 1 194 ? -24.261 1.304 -1.552 1.00 70.56 194 SER A O 1
ATOM 1594 N N . VAL A 1 195 ? -22.912 1.207 0.242 1.00 69.19 195 VAL A N 1
ATOM 1595 C CA . VAL A 1 195 ? -21.662 1.403 -0.487 1.00 69.19 195 VAL A CA 1
ATOM 1596 C C . VAL A 1 195 ? -21.294 0.146 -1.285 1.00 69.19 195 VAL A C 1
ATOM 1598 O O . VAL A 1 195 ? -20.775 0.271 -2.384 1.00 69.19 195 VAL A O 1
ATOM 1601 N N . LEU A 1 196 ? -21.595 -1.063 -0.816 1.00 69.94 196 LEU A N 1
ATOM 1602 C CA . LEU A 1 196 ? -21.390 -2.293 -1.594 1.00 69.94 196 LEU A CA 1
ATOM 1603 C C . LEU A 1 196 ? -22.425 -2.454 -2.727 1.00 69.94 196 LEU A C 1
ATOM 1605 O O . LEU A 1 196 ? -22.075 -2.889 -3.824 1.00 69.94 196 LEU A O 1
ATOM 1609 N N . GLU A 1 197 ? -23.679 -2.049 -2.517 1.00 68.38 197 GLU A N 1
ATOM 1610 C CA . GLU A 1 197 ? -24.749 -2.134 -3.525 1.00 68.38 197 GLU A CA 1
ATOM 1611 C C . GLU A 1 197 ? -24.544 -1.188 -4.721 1.00 68.38 197 GLU A C 1
ATOM 1613 O O . GLU A 1 197 ? -24.852 -1.545 -5.862 1.00 68.38 197 GLU A O 1
ATOM 1618 N N . GLU A 1 198 ? -23.999 0.012 -4.497 1.00 64.12 198 GLU A N 1
ATOM 1619 C CA . GLU A 1 198 ? -23.601 0.922 -5.581 1.00 64.12 198 GLU A CA 1
ATOM 1620 C C . GLU A 1 198 ? -22.561 0.284 -6.514 1.00 64.12 198 GLU A C 1
ATOM 1622 O O . GLU A 1 198 ? -22.586 0.515 -7.720 1.00 64.12 198 GLU A O 1
ATOM 1627 N N . GLU A 1 199 ? -21.669 -0.546 -5.965 1.00 60.38 199 GLU A N 1
ATOM 1628 C CA . GLU A 1 199 ? -20.624 -1.259 -6.713 1.00 60.38 199 GLU A CA 1
ATOM 1629 C C . GLU A 1 199 ? -21.239 -2.280 -7.681 1.00 60.38 199 GLU A C 1
ATOM 1631 O O . GLU A 1 199 ? -20.836 -2.371 -8.841 1.00 60.38 199 GLU A O 1
ATOM 1636 N N . GLN A 1 200 ? -22.275 -2.999 -7.237 1.00 58.84 200 GLN A N 1
ATOM 1637 C CA . GLN A 1 200 ? -22.965 -3.984 -8.067 1.00 58.84 200 GLN A CA 1
ATOM 1638 C C . GLN A 1 200 ? -23.722 -3.323 -9.227 1.00 58.84 200 GLN A C 1
ATOM 1640 O O . GLN A 1 200 ? -23.750 -3.864 -10.328 1.00 58.84 200 GLN A O 1
ATOM 1645 N N . LYS A 1 201 ? -24.290 -2.128 -9.017 1.00 57.59 201 LYS A N 1
ATOM 1646 C CA . LYS A 1 201 ? -24.971 -1.367 -10.078 1.00 57.59 201 LYS A CA 1
ATOM 1647 C C . LYS A 1 201 ? -23.999 -0.807 -11.119 1.00 57.59 201 LYS A C 1
ATOM 1649 O O . LYS A 1 201 ? -24.310 -0.885 -12.303 1.00 57.59 201 LYS A O 1
ATOM 1654 N N . PHE A 1 202 ? -22.841 -0.295 -10.693 1.00 55.66 202 PHE A N 1
ATOM 1655 C CA . PHE A 1 202 ? -21.801 0.206 -11.604 1.00 55.66 202 PHE A CA 1
ATOM 1656 C C . PHE A 1 202 ? -21.152 -0.916 -12.431 1.00 55.66 202 PHE A C 1
ATOM 1658 O O . PHE A 1 202 ? -20.964 -0.758 -13.635 1.00 55.66 202 PHE A O 1
ATOM 1665 N N . ALA A 1 203 ? -20.888 -2.076 -11.820 1.00 55.38 203 ALA A N 1
ATOM 1666 C CA . ALA A 1 203 ? -20.344 -3.235 -12.531 1.00 55.38 203 ALA A CA 1
ATOM 1667 C C . ALA A 1 203 ? -21.296 -3.752 -13.627 1.00 55.38 203 ALA A C 1
ATOM 1669 O O . ALA A 1 203 ? -20.852 -4.103 -14.716 1.00 55.38 203 ALA A O 1
ATOM 1670 N N . ILE A 1 204 ? -22.609 -3.745 -13.364 1.00 54.53 204 ILE A N 1
ATOM 1671 C CA . ILE A 1 204 ? -23.626 -4.166 -14.341 1.00 54.53 204 ILE A CA 1
ATOM 1672 C C . ILE A 1 204 ? -23.777 -3.137 -15.475 1.00 54.53 204 ILE A C 1
ATOM 1674 O O . ILE A 1 204 ? -24.023 -3.519 -16.616 1.00 54.53 204 ILE A O 1
ATOM 1678 N N . SER A 1 205 ? -23.626 -1.835 -15.204 1.00 50.62 205 SER A N 1
ATOM 1679 C CA . SER A 1 205 ? -23.716 -0.813 -16.257 1.00 50.62 205 SER A CA 1
ATOM 1680 C C . SER A 1 205 ? -22.526 -0.819 -17.217 1.00 50.62 205 SER A C 1
ATOM 1682 O O . SER A 1 205 ? -22.726 -0.543 -18.397 1.00 50.62 205 SER A O 1
ATOM 1684 N N . ASP A 1 206 ? -21.325 -1.167 -16.749 1.00 47.50 206 ASP A N 1
ATOM 1685 C CA . ASP A 1 206 ? -20.135 -1.248 -17.607 1.00 47.50 206 ASP A CA 1
ATOM 1686 C C . ASP A 1 206 ? -20.152 -2.483 -18.527 1.00 47.50 206 ASP A C 1
ATOM 1688 O O . ASP A 1 206 ? -19.662 -2.407 -19.653 1.00 47.50 206 ASP A O 1
ATOM 1692 N N . GLU A 1 207 ? -20.778 -3.595 -18.117 1.00 48.56 207 GLU A N 1
ATOM 1693 C CA . GLU A 1 207 ? -20.973 -4.762 -18.996 1.00 48.56 207 GLU A CA 1
ATOM 1694 C C . GLU A 1 207 ? -21.961 -4.468 -20.140 1.00 48.56 207 GLU A C 1
ATOM 1696 O O . GLU A 1 207 ? -21.728 -4.877 -21.276 1.00 48.56 207 GLU A O 1
ATOM 1701 N N . ILE A 1 208 ? -23.024 -3.695 -19.887 1.00 49.75 208 ILE A N 1
ATOM 1702 C CA . ILE A 1 208 ? -24.081 -3.403 -20.879 1.00 49.75 208 ILE A CA 1
ATOM 1703 C C . ILE A 1 208 ? -23.625 -2.407 -21.964 1.00 49.75 208 ILE A C 1
ATOM 1705 O O . ILE A 1 208 ? -24.199 -2.373 -23.049 1.00 49.75 208 ILE A O 1
ATOM 1709 N N . VAL A 1 209 ? -22.592 -1.600 -21.709 1.00 48.72 209 VAL A N 1
ATOM 1710 C CA . VAL A 1 209 ? -22.051 -0.626 -22.683 1.00 48.72 209 VAL A CA 1
ATOM 1711 C C . VAL A 1 209 ? -20.967 -1.252 -23.583 1.00 48.72 209 VAL A C 1
ATOM 1713 O O . VAL A 1 209 ? -20.462 -0.597 -24.494 1.00 48.72 209 VAL A O 1
ATOM 1716 N N . SER A 1 210 ? -20.621 -2.525 -23.357 1.00 45.94 210 SER A N 1
ATOM 1717 C CA . SER A 1 210 ? -19.562 -3.239 -24.083 1.00 45.94 210 SER A CA 1
ATOM 1718 C C . SER A 1 210 ? -20.031 -4.202 -25.190 1.00 45.94 210 SER A C 1
ATOM 1720 O O . SER A 1 210 ? -19.172 -4.832 -25.809 1.00 45.94 210 SER A O 1
ATOM 1722 N N . ASP A 1 211 ? -21.339 -4.258 -25.482 1.00 36.97 211 ASP A N 1
ATOM 1723 C CA . ASP A 1 211 ? -21.946 -5.026 -26.592 1.00 36.97 211 ASP A CA 1
ATOM 1724 C C . ASP A 1 211 ? -22.446 -4.133 -27.748 1.00 36.97 211 ASP A C 1
ATOM 1726 O O . ASP A 1 211 ? -23.151 -3.128 -27.484 1.00 36.97 211 ASP A O 1
#

Radius of gyration: 25.54 Å; chains: 1; bounding box: 67×28×62 Å

Organism: NCBI:txid449393

Foldseek 3Di:
DEAEAPAQFQPVPPPDDPCVVVCVVVVDDPVNSNVVSLVVVVVRQVPGPDYYHYDYDPVTHHPSDDCPVCVVVDDDDDPVPDDDPPDDQWKKKKWKFFAPPWPDPGCPVVVVQLVVVPWDWDDDPTTTTIDIDRLVPDDPVVVCPGPSNDDDPVDFHARMKIWIAIPPGDTQFIWGAHRSDTDTPHHRCVVSVVVVVVVVVVVVVVVVVPD

pLDDT: mean 80.99, std 11.68, range [36.97, 93.81]

Sequence (211 aa):
MTVILLDAIQRRYPFIHPDWVFSRILGSDLSSVMDEERRLLYVASTRAIVKLIVLTDQKEITPFLDLQTNKELIQEIKWENLEGPTSVTRQVLALVGNSTQSRGDGTFPLRDLLKSSGYEYIPGVWSHWRKAYVAKNFSLDELRNELWAKEDEVIQKSGVEVRLIVNPNIEFAKYQINTNKWQTILEKYDLLDSVLEEEQKFAISDEIVSD

Secondary structure (DSSP, 8-state):
-EEEE---BTTTSS---TTHHHHGGGT--HHHHHHHHHHHHHHHHHT-SSEEEE---TTSB-TT---STTGGG-----GGGSPS-TTS--EEEEEEEE-TT--S-TTTTTHHHHHHTT-EEE-SSS-EEEEEEEGGG--HHHHHTSTTTS--SSS---SEEEEEEETTTEEEEEEEEETTEEEEEEE-THHHHHHHHHHHHHHHHHHHTT-

InterPro domains:
  IPR027417 P-loop containing nucleoside triphosphate hydrolase [SSF52540] (3-60)